Protein AF-A0A1B6CKY7-F1 (afdb_monomer)

Mean predicted aligned error: 6.25 Å

Organism: NCBI:txid38151

Secondary structure (DSSP, 8-state):
--------HHHHHHHHHHHS----------SEETTEEEEEEEEEEEEEE-HHHHH-HHHHHHHHHHHHHTT-SEEEEEEE--HHHHHHHHHHHHS--SHHHHH--S----EEEE-PPPSSTT---EEEEEEEGGGTEEEEEEEEPPPBTTEEEEEEEEEETTEEEEEEEEEE-S----HHHHHHHHHH--SEEEEE-TTS-GGG---TTEEESS-S----BSS--SS----EEEEEETTTGGGEEEEEEE--SS-EEEEEEETTEEEEES-SBPPEEEEEE-

Radius of gyration: 19.07 Å; Cα contacts (8 Å, |Δi|>4): 587; chains: 1; bounding box: 51×44×68 Å

Structure (mmCIF, N/CA/C/O backbone):
data_AF-A0A1B6CKY7-F1
#
_entry.id   AF-A0A1B6CKY7-F1
#
loop_
_atom_site.group_PDB
_atom_site.id
_atom_site.type_symbol
_atom_site.label_atom_id
_atom_site.label_alt_id
_atom_site.label_comp_id
_atom_site.label_asym_id
_atom_site.label_entity_id
_atom_site.label_seq_id
_atom_site.pdbx_PDB_ins_code
_atom_site.Cartn_x
_atom_site.Cartn_y
_atom_site.Cartn_z
_atom_site.occupancy
_atom_site.B_iso_or_equiv
_atom_site.auth_seq_id
_atom_site.auth_comp_id
_atom_site.auth_asym_id
_atom_site.auth_atom_id
_atom_site.pdbx_PDB_model_num
ATOM 1 N N . MET A 1 1 ? 28.016 -14.866 -43.088 1.00 38.75 1 MET A N 1
ATOM 2 C CA . MET A 1 1 ? 27.395 -13.541 -42.882 1.00 38.75 1 MET A CA 1
ATOM 3 C C . MET A 1 1 ? 26.776 -13.547 -41.499 1.00 38.75 1 MET A C 1
ATOM 5 O O . MET A 1 1 ? 26.034 -14.469 -41.195 1.00 38.75 1 MET A O 1
ATOM 9 N N . GLN A 1 2 ? 27.202 -12.618 -40.646 1.00 38.59 2 GLN A N 1
ATOM 10 C CA . GLN A 1 2 ? 26.786 -12.506 -39.248 1.00 38.59 2 GLN A CA 1
ATOM 11 C C . GLN A 1 2 ? 25.295 -12.152 -39.171 1.00 38.59 2 GLN A C 1
ATOM 13 O O . GLN A 1 2 ? 24.856 -11.194 -39.803 1.00 38.59 2 GLN A O 1
ATOM 18 N N . SER A 1 3 ? 24.520 -12.929 -38.414 1.00 40.97 3 SER A N 1
ATOM 19 C CA . SER A 1 3 ? 23.165 -12.552 -38.018 1.00 40.97 3 SER A CA 1
ATOM 20 C C . SER A 1 3 ? 23.272 -11.455 -36.961 1.00 40.97 3 SER A C 1
ATOM 22 O O . SER A 1 3 ? 23.681 -11.723 -35.830 1.00 40.97 3 SER A O 1
ATOM 24 N N . ASN A 1 4 ? 22.939 -10.219 -37.327 1.00 43.53 4 ASN A N 1
ATOM 25 C CA . ASN A 1 4 ? 22.798 -9.124 -36.372 1.00 43.53 4 ASN A CA 1
ATOM 26 C C . ASN A 1 4 ? 21.642 -9.454 -35.416 1.00 43.53 4 ASN A C 1
ATOM 28 O O . ASN A 1 4 ? 20.476 -9.315 -35.776 1.00 43.53 4 ASN A O 1
ATOM 32 N N . GLY A 1 5 ? 21.982 -9.932 -34.217 1.00 48.41 5 GLY A N 1
ATOM 33 C CA . GLY A 1 5 ? 21.054 -10.271 -33.140 1.00 48.41 5 GLY A CA 1
ATOM 34 C C . GLY A 1 5 ? 20.476 -9.031 -32.466 1.00 48.41 5 GLY A C 1
ATOM 35 O O . GLY A 1 5 ? 20.763 -8.768 -31.304 1.00 48.41 5 GLY A O 1
ATOM 36 N N . TYR A 1 6 ? 19.677 -8.257 -33.198 1.00 45.78 6 TYR A N 1
ATOM 37 C CA . TYR A 1 6 ? 18.783 -7.282 -32.585 1.00 45.78 6 TYR A CA 1
ATOM 38 C C . TYR A 1 6 ? 17.559 -8.028 -32.066 1.00 45.78 6 TYR A C 1
ATOM 40 O O . TYR A 1 6 ? 16.589 -8.228 -32.789 1.00 45.78 6 TYR A O 1
ATOM 48 N N . THR A 1 7 ? 17.624 -8.460 -30.812 1.00 54.50 7 THR A N 1
ATOM 49 C CA . THR A 1 7 ? 16.434 -8.826 -30.046 1.00 54.50 7 THR A CA 1
ATOM 50 C C . THR A 1 7 ? 15.738 -7.513 -29.660 1.00 54.50 7 THR A C 1
ATOM 52 O O . THR A 1 7 ? 16.374 -6.689 -28.995 1.00 54.50 7 THR A O 1
ATOM 55 N N . PRO A 1 8 ? 14.497 -7.241 -30.109 1.00 63.81 8 PRO A N 1
ATOM 56 C CA . PRO A 1 8 ? 13.728 -6.076 -29.677 1.00 63.81 8 PRO A CA 1
ATOM 57 C C . PRO A 1 8 ? 13.776 -5.909 -28.153 1.00 63.81 8 PRO A C 1
ATOM 59 O O . PRO A 1 8 ? 13.720 -6.890 -27.420 1.00 63.81 8 PRO A O 1
ATOM 62 N N . ILE A 1 9 ? 13.851 -4.673 -27.651 1.00 61.69 9 ILE A N 1
ATOM 63 C CA . ILE A 1 9 ? 13.883 -4.387 -26.199 1.00 61.69 9 ILE A CA 1
ATOM 64 C C . ILE A 1 9 ? 12.706 -5.062 -25.466 1.00 61.69 9 ILE A C 1
ATOM 66 O O . ILE A 1 9 ? 12.873 -5.552 -24.349 1.00 61.69 9 ILE A O 1
ATOM 70 N N . ASN A 1 10 ? 11.547 -5.160 -26.127 1.00 66.56 10 ASN A N 1
ATOM 71 C CA . ASN A 1 10 ? 10.380 -5.874 -25.611 1.00 66.56 10 ASN A CA 1
ATOM 72 C C . ASN A 1 10 ? 10.667 -7.363 -25.371 1.00 66.56 10 ASN A C 1
ATOM 74 O O . ASN A 1 10 ? 10.281 -7.888 -24.336 1.00 66.56 10 ASN A O 1
ATOM 78 N N . ASP A 1 11 ? 11.407 -8.023 -26.259 1.00 79.31 11 ASP A N 1
ATOM 79 C CA . ASP A 1 11 ? 11.714 -9.451 -26.153 1.00 79.31 11 ASP A CA 1
ATOM 80 C C . ASP A 1 11 ? 12.662 -9.740 -24.974 1.00 79.31 11 ASP A C 1
ATOM 82 O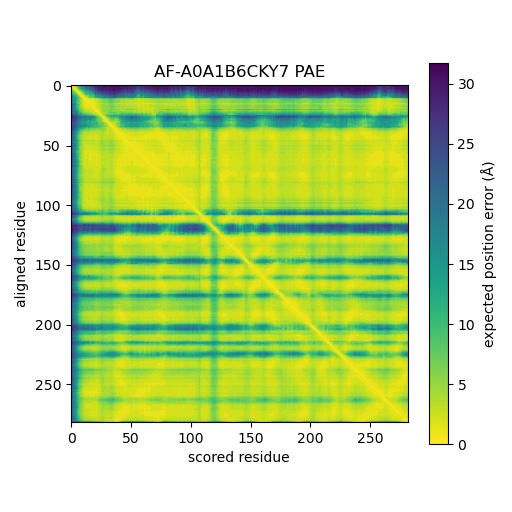 O . ASP A 1 11 ? 12.552 -10.783 -24.328 1.00 79.31 11 ASP A O 1
ATOM 86 N N . ILE A 1 12 ? 13.561 -8.803 -24.638 1.00 87.31 12 ILE A N 1
ATOM 87 C CA . ILE A 1 12 ? 14.415 -8.914 -23.443 1.00 87.31 12 ILE A CA 1
ATOM 88 C C . ILE A 1 12 ? 13.582 -8.736 -22.175 1.00 87.31 12 ILE A C 1
ATOM 90 O O . ILE A 1 12 ? 13.716 -9.529 -21.244 1.00 87.31 12 ILE A O 1
ATOM 94 N N . PHE A 1 13 ? 12.716 -7.720 -22.122 1.00 90.81 13 PHE A N 1
ATOM 95 C CA . PHE A 1 13 ? 11.853 -7.528 -20.958 1.00 90.81 13 PHE A CA 1
ATOM 96 C C . PHE A 1 13 ? 10.935 -8.737 -20.733 1.00 90.81 13 PHE A C 1
ATOM 98 O O . PHE A 1 13 ? 10.867 -9.247 -19.617 1.00 90.81 13 PHE A O 1
ATOM 105 N N . GLU A 1 14 ? 10.300 -9.242 -21.791 1.00 90.94 14 GLU A N 1
ATOM 106 C CA . GLU A 1 14 ? 9.457 -10.441 -21.747 1.00 90.94 14 GLU A CA 1
ATOM 107 C C . GLU A 1 14 ? 10.206 -11.654 -21.190 1.00 90.94 14 GLU A C 1
ATOM 109 O O . GLU A 1 14 ? 9.669 -12.404 -20.368 1.00 90.94 14 GLU A O 1
ATOM 114 N N . LEU A 1 15 ? 11.471 -11.825 -21.582 1.00 93.06 15 LEU A N 1
ATOM 115 C CA . LEU A 1 15 ? 12.334 -12.864 -21.036 1.00 93.06 15 LEU A CA 1
ATOM 116 C C . LEU A 1 15 ? 12.551 -12.664 -19.529 1.00 93.06 15 LEU A C 1
ATOM 118 O O . LEU A 1 15 ? 12.277 -13.572 -18.743 1.00 93.06 15 LEU A O 1
ATOM 122 N N . LEU A 1 16 ? 12.990 -11.475 -19.106 1.00 94.62 16 LEU A N 1
ATOM 123 C CA . LEU A 1 16 ? 13.241 -11.156 -17.694 1.00 94.62 16 LEU A CA 1
ATOM 124 C C . LEU A 1 16 ? 11.982 -11.307 -16.831 1.00 94.62 16 LEU A C 1
ATOM 126 O O . LEU A 1 16 ? 12.062 -11.818 -15.713 1.00 94.62 16 LEU A O 1
ATOM 130 N N .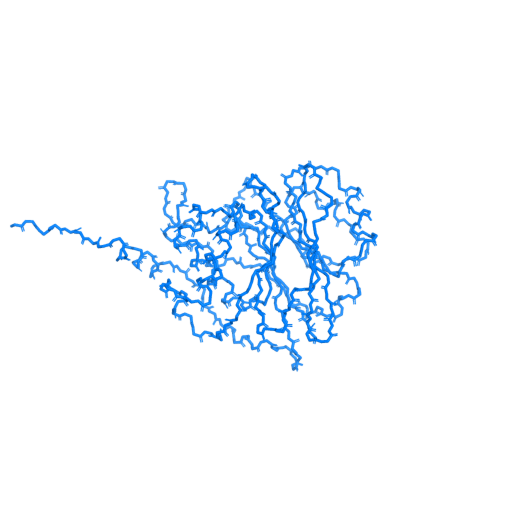 SER A 1 17 ? 10.824 -10.900 -17.346 1.00 92.88 17 SER A N 1
ATOM 131 C CA . SER A 1 17 ? 9.522 -11.073 -16.698 1.00 92.88 17 SER A CA 1
ATOM 132 C C . SER A 1 17 ? 9.171 -12.558 -16.561 1.00 92.88 17 SER A C 1
ATOM 134 O O . SER A 1 17 ? 8.803 -13.018 -15.479 1.00 92.88 17 SER A O 1
ATOM 136 N N . SER A 1 18 ? 9.380 -13.366 -17.608 1.00 91.94 18 SER A N 1
ATOM 137 C CA . SER A 1 18 ? 9.103 -14.808 -17.564 1.00 91.94 18 SER A CA 1
ATOM 138 C C . SER A 1 18 ? 9.909 -15.558 -16.492 1.00 91.94 18 SER A C 1
ATOM 140 O O . SER A 1 18 ? 9.371 -16.482 -15.880 1.00 91.94 18 SER A O 1
ATOM 142 N N . PHE A 1 19 ? 11.146 -15.121 -16.225 1.00 93.00 19 PHE A N 1
ATOM 143 C CA . PHE A 1 19 ? 12.038 -15.694 -15.209 1.00 93.00 19 PHE A CA 1
ATOM 144 C C . PHE A 1 19 ? 11.935 -15.032 -13.830 1.00 93.00 19 PHE A C 1
ATOM 146 O O . PHE A 1 19 ? 12.533 -15.523 -12.872 1.00 93.00 19 PHE A O 1
ATOM 153 N N . SER A 1 20 ? 11.185 -13.937 -13.701 1.00 93.81 20 SER A N 1
ATOM 154 C CA . SER A 1 20 ? 10.946 -13.304 -12.405 1.00 93.81 20 SER A CA 1
ATOM 155 C C . SER A 1 20 ? 9.906 -14.114 -11.632 1.00 93.81 20 SER A C 1
ATOM 157 O O . SER A 1 20 ? 8.770 -14.299 -12.074 1.00 93.81 20 SER A O 1
ATOM 159 N N . GLN A 1 21 ? 10.316 -14.650 -10.482 1.00 91.06 21 GLN A N 1
ATOM 160 C CA . GLN A 1 21 ? 9.473 -15.531 -9.682 1.00 91.06 21 GLN A CA 1
ATOM 161 C C . GLN A 1 21 ? 8.313 -14.756 -9.051 1.00 91.06 21 GLN A C 1
ATOM 163 O 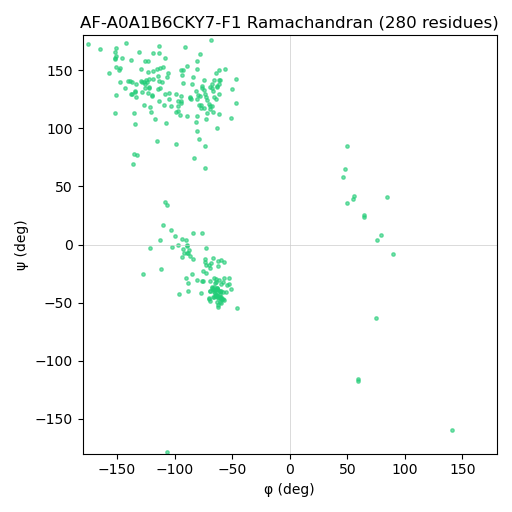O . GLN A 1 21 ? 8.487 -13.677 -8.485 1.00 91.06 21 GLN A O 1
ATOM 168 N N . ARG A 1 22 ? 7.121 -15.349 -9.116 1.00 91.88 22 ARG A N 1
ATOM 169 C CA . ARG A 1 22 ? 5.918 -14.898 -8.410 1.00 91.88 22 ARG A CA 1
ATOM 170 C C . ARG A 1 22 ? 5.463 -16.004 -7.458 1.00 91.88 22 ARG A C 1
ATOM 172 O O . ARG A 1 22 ? 5.695 -17.175 -7.770 1.00 91.88 22 ARG A O 1
ATOM 179 N N . PRO A 1 23 ? 4.832 -15.666 -6.324 1.00 89.81 23 PRO A N 1
ATOM 180 C CA . PRO A 1 23 ? 4.260 -16.670 -5.439 1.00 89.81 23 PRO A CA 1
ATOM 181 C C . PRO A 1 23 ? 3.173 -17.477 -6.157 1.00 89.81 23 PRO A C 1
ATOM 183 O O . PRO A 1 23 ? 2.471 -16.971 -7.039 1.00 89.81 23 PRO A O 1
ATOM 186 N N . ILE A 1 24 ? 3.015 -18.735 -5.751 1.00 82.06 24 ILE A N 1
ATOM 187 C CA . ILE A 1 24 ? 1.827 -19.513 -6.096 1.00 82.06 24 ILE A CA 1
ATOM 188 C C . ILE A 1 24 ? 0.709 -19.023 -5.175 1.00 82.06 24 ILE A C 1
ATOM 190 O O . ILE A 1 24 ? 0.835 -19.080 -3.955 1.00 82.06 24 ILE A O 1
ATOM 194 N N . VAL A 1 25 ? -0.370 -18.504 -5.756 1.00 80.44 25 VAL A N 1
ATOM 195 C CA . VAL A 1 25 ? -1.540 -18.069 -4.985 1.00 80.44 25 VAL A CA 1
ATOM 196 C C . VAL A 1 25 ? -2.373 -19.305 -4.655 1.00 80.44 25 VAL A C 1
ATOM 198 O O . VAL A 1 25 ? -3.106 -19.801 -5.508 1.00 80.44 25 VAL A O 1
ATOM 201 N N . GLU A 1 26 ? -2.199 -19.834 -3.444 1.00 65.06 26 GLU A N 1
ATOM 202 C CA . GLU A 1 26 ? -2.869 -21.057 -2.974 1.00 65.06 26 GLU A CA 1
ATOM 203 C C . GLU A 1 26 ? -4.309 -20.801 -2.491 1.00 65.06 26 GLU A C 1
ATOM 205 O O . GLU A 1 26 ? -5.176 -21.661 -2.649 1.00 65.06 26 GLU A O 1
ATOM 210 N N . GLU A 1 27 ? -4.595 -19.612 -1.951 1.00 65.12 27 GLU A N 1
ATOM 211 C CA . GLU A 1 27 ? -5.922 -19.248 -1.443 1.00 65.12 27 GLU A CA 1
ATOM 212 C C . GLU A 1 27 ? -6.835 -18.676 -2.535 1.00 65.12 27 GLU A C 1
ATOM 214 O O . GLU A 1 27 ? -6.539 -17.659 -3.171 1.00 65.12 27 GLU A O 1
ATOM 219 N N . VAL A 1 28 ? -8.024 -19.264 -2.678 1.00 65.81 28 VAL A N 1
ATOM 220 C CA . VAL A 1 28 ? -9.148 -18.624 -3.372 1.00 65.81 28 VAL A CA 1
ATOM 221 C C . VAL A 1 28 ? -9.842 -17.694 -2.377 1.00 65.81 28 VAL A C 1
ATOM 223 O O . VAL A 1 28 ? -10.899 -18.015 -1.850 1.00 65.81 28 VAL A O 1
ATOM 226 N N . PHE A 1 29 ? -9.227 -16.550 -2.077 1.00 70.56 29 PHE A N 1
ATOM 227 C CA . PHE A 1 29 ? -9.901 -15.510 -1.301 1.00 70.56 29 PHE A CA 1
ATOM 228 C C . PHE A 1 29 ? -11.013 -14.886 -2.153 1.00 70.56 29 PHE A C 1
ATOM 230 O O . PHE A 1 29 ? -10.752 -14.300 -3.211 1.00 70.56 29 PHE A O 1
ATOM 237 N N . ASP A 1 30 ? -12.260 -15.042 -1.717 1.00 73.31 30 ASP A N 1
ATOM 238 C CA . ASP A 1 30 ? -13.468 -14.611 -2.424 1.00 73.31 30 ASP A CA 1
ATOM 239 C C . ASP A 1 30 ? -14.089 -13.329 -1.841 1.00 73.31 30 ASP A C 1
ATOM 241 O O . ASP A 1 30 ? -15.180 -12.935 -2.263 1.00 73.31 30 ASP A O 1
ATOM 245 N N . ASN A 1 31 ? -13.341 -12.633 -0.975 1.00 77.06 31 ASN A N 1
ATOM 246 C CA . ASN A 1 31 ? -13.783 -11.509 -0.146 1.00 77.06 31 ASN A CA 1
ATOM 247 C C . ASN A 1 31 ? -14.842 -11.906 0.898 1.00 77.06 31 ASN A C 1
ATOM 249 O O . ASN A 1 31 ? -15.630 -11.052 1.318 1.00 77.06 31 ASN A O 1
ATOM 253 N N . ALA A 1 32 ? -14.868 -13.175 1.318 1.00 77.06 32 ALA A N 1
ATOM 254 C CA . ALA A 1 32 ? -15.675 -13.640 2.433 1.00 77.06 32 ALA A CA 1
ATOM 255 C C . ALA A 1 32 ? -14.841 -14.436 3.452 1.00 77.06 32 ALA A C 1
ATOM 257 O O . ALA A 1 32 ? -13.990 -15.245 3.093 1.00 77.06 32 ALA A O 1
ATOM 258 N N . ALA A 1 33 ? -15.119 -14.220 4.736 1.00 77.06 33 ALA A N 1
ATOM 259 C CA . ALA A 1 33 ? -14.622 -15.038 5.837 1.00 77.06 33 ALA A CA 1
ATOM 260 C C . ALA A 1 33 ? -15.791 -15.328 6.780 1.00 77.06 33 ALA A C 1
ATOM 262 O O . ALA A 1 33 ? -16.585 -14.437 7.082 1.00 77.06 33 ALA A O 1
ATOM 263 N N . ASP A 1 34 ? -15.959 -16.589 7.179 1.00 73.81 34 ASP A N 1
ATOM 264 C CA . ASP A 1 34 ? -17.066 -17.038 8.036 1.00 73.81 34 ASP A CA 1
ATOM 265 C C . ASP A 1 34 ? -18.460 -16.572 7.556 1.00 73.81 34 ASP A C 1
ATOM 267 O O . ASP A 1 34 ? -19.337 -16.232 8.350 1.00 73.81 34 ASP A O 1
ATOM 271 N N . GLY A 1 35 ? -18.666 -16.510 6.233 1.00 76.56 35 GLY A N 1
ATOM 272 C CA . GLY A 1 35 ? -19.918 -16.060 5.609 1.00 76.56 35 GLY A CA 1
ATOM 273 C C . GLY A 1 35 ? -20.159 -14.544 5.631 1.00 76.56 35 GLY A C 1
ATOM 274 O O . GLY A 1 35 ? -21.209 -14.097 5.169 1.00 76.56 35 GLY A O 1
ATOM 275 N N . HIS A 1 36 ? -19.206 -13.755 6.131 1.00 82.31 36 HIS A N 1
ATOM 276 C CA . HIS A 1 36 ? -19.256 -12.295 6.173 1.00 82.31 36 HIS A CA 1
ATOM 277 C C . HIS A 1 36 ? -18.330 -11.691 5.124 1.00 82.31 36 HIS A C 1
ATOM 279 O O . HIS A 1 36 ? -17.275 -12.245 4.824 1.00 82.31 36 HIS A O 1
ATOM 285 N N . GLN A 1 37 ? -18.707 -10.533 4.584 1.00 87.75 37 GLN A N 1
ATOM 286 C CA . GLN A 1 37 ? -17.852 -9.800 3.660 1.00 87.75 37 GLN A CA 1
ATOM 287 C C . GLN A 1 37 ? -16.620 -9.263 4.395 1.00 87.75 37 GLN A C 1
ATOM 289 O O . GLN A 1 37 ? -16.733 -8.683 5.477 1.00 87.75 37 GLN A O 1
ATOM 294 N N . VAL A 1 38 ? -15.454 -9.428 3.780 1.00 90.94 38 VAL A N 1
ATOM 295 C CA . VAL A 1 38 ? -14.176 -8.952 4.312 1.00 90.94 38 VAL A CA 1
ATOM 296 C C . VAL A 1 38 ? -13.402 -8.151 3.276 1.00 90.94 38 VAL A C 1
ATOM 298 O O . VAL A 1 38 ? -13.507 -8.380 2.069 1.00 90.94 38 VAL A O 1
ATOM 301 N N . LEU A 1 39 ? -12.595 -7.214 3.765 1.00 92.69 39 LEU A N 1
ATOM 302 C CA . LEU A 1 39 ? -11.644 -6.441 2.976 1.00 92.69 39 LEU A CA 1
ATOM 303 C C . LEU A 1 39 ? -10.243 -6.634 3.531 1.00 92.69 39 LEU A C 1
ATOM 305 O O . LEU A 1 39 ? -10.037 -6.644 4.746 1.00 92.69 39 LEU A O 1
ATOM 309 N N . ARG A 1 40 ? -9.264 -6.710 2.630 1.00 95.31 40 ARG A N 1
ATOM 310 C CA . ARG A 1 40 ? -7.850 -6.690 3.005 1.00 95.31 40 ARG A CA 1
ATOM 311 C C . ARG A 1 40 ? -7.315 -5.274 2.863 1.00 95.31 40 ARG A C 1
ATOM 313 O O . ARG A 1 40 ? -7.265 -4.722 1.760 1.00 95.31 40 ARG A O 1
ATOM 320 N N . LEU A 1 41 ? -6.933 -4.703 3.997 1.00 97.12 41 LEU A N 1
ATOM 321 C CA . LEU A 1 41 ? -6.302 -3.398 4.106 1.00 97.12 41 LEU A CA 1
ATOM 322 C C . LEU A 1 41 ? -4.793 -3.586 4.228 1.00 97.12 41 LEU A C 1
ATOM 324 O O . LEU A 1 41 ? -4.340 -4.344 5.082 1.00 97.12 41 LEU A O 1
ATOM 328 N N . ALA A 1 42 ? -4.022 -2.873 3.415 1.00 98.50 42 ALA A N 1
ATOM 329 C CA . ALA A 1 42 ? -2.569 -2.942 3.425 1.00 98.50 42 ALA A CA 1
ATOM 330 C C . ALA A 1 42 ? -1.902 -1.573 3.593 1.00 98.50 42 ALA A C 1
ATOM 332 O O . ALA A 1 42 ? -2.473 -0.531 3.266 1.00 98.50 42 ALA A O 1
ATOM 333 N N . SER A 1 43 ? -0.657 -1.602 4.061 1.00 98.62 43 SER A N 1
ATOM 334 C CA . SER A 1 43 ? 0.272 -0.475 4.047 1.00 98.62 43 SER A CA 1
ATOM 335 C C . SER A 1 43 ? 1.564 -0.879 3.354 1.00 98.62 43 SER A C 1
ATOM 337 O O . SER A 1 43 ? 2.060 -1.986 3.585 1.00 98.62 43 SER A O 1
ATOM 339 N N . TRP A 1 44 ? 2.111 0.000 2.513 1.00 98.69 44 TRP A N 1
ATOM 340 C CA . TRP A 1 44 ? 3.371 -0.251 1.824 1.00 98.69 44 TRP A CA 1
ATOM 341 C C . TRP A 1 44 ? 4.135 1.037 1.502 1.00 98.69 44 TRP A C 1
ATOM 343 O O . TRP A 1 44 ? 3.727 1.813 0.634 1.00 98.69 44 TRP A O 1
ATOM 353 N N . ASN A 1 45 ? 5.293 1.232 2.137 1.00 97.94 45 ASN A N 1
ATOM 354 C CA . ASN A 1 45 ? 6.223 2.270 1.712 1.00 97.94 45 ASN A CA 1
ATOM 355 C C . ASN A 1 45 ? 6.836 1.859 0.365 1.00 97.94 45 ASN A C 1
ATOM 357 O O . ASN A 1 45 ? 7.439 0.790 0.242 1.00 97.94 45 ASN A O 1
ATOM 361 N N . LEU A 1 46 ? 6.656 2.686 -0.667 1.00 97.75 46 LEU A N 1
ATOM 362 C CA . LEU A 1 46 ? 7.126 2.401 -2.020 1.00 97.75 46 LEU A CA 1
ATOM 363 C C . LEU A 1 46 ? 8.546 2.916 -2.293 1.00 97.75 46 LEU A C 1
ATOM 365 O O . LEU A 1 46 ? 9.005 2.750 -3.419 1.00 97.75 46 LEU A O 1
ATOM 369 N N . HIS A 1 47 ? 9.241 3.482 -1.300 1.00 95.06 47 HIS A N 1
ATOM 370 C CA . HIS A 1 47 ? 10.630 3.958 -1.339 1.00 95.06 47 HIS A CA 1
ATOM 371 C C . HIS A 1 47 ? 10.911 4.864 -2.554 1.00 95.06 47 HIS A C 1
ATOM 373 O O . HIS A 1 47 ? 11.370 4.397 -3.602 1.00 95.06 47 HIS A O 1
ATOM 379 N N . SER A 1 48 ? 10.615 6.157 -2.418 1.00 94.75 48 SER A N 1
ATOM 380 C CA . SER A 1 48 ? 10.675 7.174 -3.482 1.00 94.75 48 SER A CA 1
ATOM 381 C C . SER A 1 48 ? 9.988 6.758 -4.793 1.00 94.75 48 SER A C 1
ATOM 383 O O . SER A 1 48 ? 10.615 6.614 -5.846 1.00 94.75 48 SER A O 1
ATOM 385 N N . MET A 1 49 ? 8.668 6.577 -4.760 1.00 96.62 49 MET A N 1
ATOM 386 C CA . MET A 1 49 ? 7.859 6.294 -5.947 1.00 96.62 49 MET A CA 1
ATOM 387 C C . MET A 1 49 ? 7.694 7.545 -6.822 1.00 96.62 49 MET A C 1
ATOM 389 O O . MET A 1 49 ? 6.711 8.284 -6.722 1.00 96.62 49 MET A O 1
ATOM 393 N N . ASN A 1 50 ? 8.680 7.771 -7.686 1.00 95.31 50 ASN A N 1
ATOM 394 C CA . ASN A 1 50 ? 8.724 8.845 -8.676 1.00 95.31 50 ASN A CA 1
ATOM 395 C C . ASN A 1 50 ? 8.495 8.326 -10.109 1.00 95.31 50 ASN A C 1
ATOM 397 O O . ASN A 1 50 ? 8.256 7.136 -10.337 1.00 95.31 50 ASN A O 1
ATOM 401 N N . GLU A 1 51 ? 8.541 9.233 -11.087 1.00 95.19 51 GLU A N 1
ATOM 402 C CA . GLU A 1 51 ? 8.260 8.897 -12.486 1.00 95.19 51 GLU A CA 1
ATOM 403 C C . GLU A 1 51 ? 9.286 7.948 -13.093 1.00 95.19 51 GLU A C 1
ATOM 405 O O . GLU A 1 51 ? 8.881 6.953 -13.688 1.00 95.19 51 GLU A O 1
ATOM 410 N N . GLU A 1 52 ? 10.578 8.188 -12.876 1.00 96.56 52 GLU A N 1
ATOM 411 C CA . GLU A 1 52 ? 11.652 7.323 -13.376 1.00 96.56 52 GLU A CA 1
ATOM 412 C C . GLU A 1 52 ? 11.491 5.893 -12.849 1.00 96.56 52 GLU A C 1
ATOM 414 O O . GLU A 1 52 ? 11.497 4.921 -13.609 1.00 96.56 52 GLU A O 1
ATOM 419 N N . LYS A 1 53 ? 11.246 5.757 -11.542 1.00 97.31 53 LYS A N 1
ATOM 420 C CA . LYS A 1 53 ? 10.990 4.464 -10.910 1.00 97.31 53 LYS A CA 1
ATOM 421 C C . LYS A 1 53 ? 9.749 3.792 -11.495 1.00 97.31 53 LYS A C 1
ATOM 423 O O . LYS A 1 53 ? 9.771 2.594 -11.773 1.00 97.31 53 LYS A O 1
ATOM 428 N N . SER A 1 54 ? 8.680 4.558 -11.717 1.00 97.25 54 SER A N 1
ATOM 429 C CA . SER A 1 54 ? 7.451 4.058 -12.339 1.00 97.25 54 SER A CA 1
ATOM 430 C C . SER A 1 54 ? 7.608 3.706 -13.815 1.00 97.25 54 SER A C 1
ATOM 432 O O . SER A 1 54 ? 6.782 2.954 -14.326 1.00 97.25 54 SER A O 1
ATOM 434 N N . ASP A 1 55 ? 8.623 4.229 -14.510 1.00 97.31 55 ASP A N 1
ATOM 435 C CA . ASP A 1 55 ? 8.895 3.913 -15.912 1.00 97.31 55 ASP A CA 1
ATOM 436 C C . ASP A 1 55 ? 9.520 2.538 -16.093 1.00 97.31 55 ASP A C 1
ATOM 438 O O . ASP A 1 55 ? 9.326 1.920 -17.143 1.00 97.31 55 ASP A O 1
ATOM 442 N N . ASN A 1 56 ? 10.162 2.007 -15.049 1.00 97.50 56 ASN A N 1
ATOM 443 C CA . ASN A 1 56 ? 10.628 0.633 -15.045 1.00 97.50 56 ASN A CA 1
ATOM 444 C C . ASN A 1 56 ? 9.424 -0.342 -15.054 1.00 97.50 56 ASN A C 1
ATOM 446 O O . ASN A 1 56 ? 8.677 -0.425 -14.071 1.00 97.50 56 ASN A O 1
ATOM 450 N N . PRO A 1 57 ? 9.233 -1.131 -16.128 1.00 97.19 57 PRO A N 1
ATOM 451 C CA . PRO A 1 57 ? 8.111 -2.061 -16.222 1.00 97.19 57 PRO A CA 1
ATOM 452 C C . PRO A 1 57 ? 8.169 -3.172 -15.165 1.00 97.19 57 PRO A C 1
ATOM 454 O O . PRO A 1 57 ? 7.122 -3.605 -14.696 1.00 97.19 57 PRO A O 1
ATOM 457 N N . GLY A 1 58 ? 9.359 -3.581 -14.715 1.00 97.81 58 GLY A N 1
ATOM 458 C CA . GLY A 1 58 ? 9.501 -4.564 -13.642 1.00 97.81 58 GLY A CA 1
ATOM 459 C C . GLY A 1 58 ? 8.980 -4.054 -12.298 1.00 97.81 58 GLY A C 1
ATOM 460 O O . GLY A 1 58 ? 8.339 -4.808 -11.569 1.00 97.81 58 GLY A O 1
ATOM 461 N N . VAL A 1 59 ? 9.174 -2.763 -11.994 1.00 98.44 59 VAL A N 1
ATOM 462 C CA . VAL A 1 59 ? 8.604 -2.130 -10.788 1.00 98.44 59 VAL A CA 1
ATOM 463 C C . VAL A 1 59 ? 7.079 -2.155 -10.843 1.00 98.44 59 VAL A C 1
ATOM 465 O O . VAL A 1 59 ? 6.438 -2.606 -9.892 1.00 98.44 59 VAL A O 1
ATOM 468 N N . ARG A 1 60 ? 6.489 -1.718 -11.965 1.00 98.19 60 ARG A N 1
ATOM 469 C CA . ARG A 1 60 ? 5.028 -1.734 -12.145 1.00 98.19 60 ARG A CA 1
ATOM 470 C C . ARG A 1 60 ? 4.467 -3.148 -12.050 1.00 98.19 60 ARG A C 1
ATOM 472 O O . ARG A 1 60 ? 3.484 -3.352 -11.346 1.00 98.19 60 ARG A O 1
ATOM 479 N N . GLU A 1 61 ? 5.106 -4.117 -12.705 1.00 97.62 61 GLU A N 1
ATOM 480 C CA . GLU A 1 61 ? 4.691 -5.518 -12.672 1.00 97.62 61 GLU A CA 1
ATOM 481 C C . GLU A 1 61 ? 4.691 -6.063 -11.242 1.00 97.62 61 GLU A C 1
ATOM 483 O O . GLU A 1 61 ? 3.691 -6.637 -10.814 1.00 97.62 61 GLU A O 1
ATOM 488 N N . VAL A 1 62 ? 5.761 -5.822 -10.474 1.00 98.19 62 VAL A N 1
ATOM 489 C CA . VAL A 1 62 ? 5.845 -6.247 -9.071 1.00 98.19 62 VAL A CA 1
ATOM 490 C C . VAL A 1 62 ? 4.743 -5.627 -8.231 1.00 98.19 62 VAL A C 1
ATOM 492 O O . VAL A 1 62 ? 4.057 -6.357 -7.515 1.00 98.19 62 VAL A O 1
ATOM 495 N N . ILE A 1 63 ? 4.556 -4.308 -8.303 1.00 98.38 63 ILE A N 1
ATOM 496 C CA . ILE A 1 63 ? 3.553 -3.616 -7.488 1.00 98.38 63 ILE A CA 1
ATOM 497 C C . ILE A 1 63 ? 2.151 -4.120 -7.847 1.00 98.38 63 ILE A C 1
ATOM 499 O O . ILE A 1 63 ? 1.426 -4.587 -6.968 1.00 98.38 63 ILE A O 1
ATOM 503 N N . CYS A 1 64 ? 1.792 -4.111 -9.133 1.00 97.69 64 CYS A N 1
ATOM 504 C CA . CYS A 1 64 ? 0.458 -4.505 -9.585 1.00 97.69 64 CYS A CA 1
ATOM 505 C C . CYS A 1 64 ? 0.161 -5.970 -9.251 1.00 97.69 64 CYS A C 1
ATOM 507 O O . CYS A 1 64 ? -0.893 -6.282 -8.700 1.00 97.69 64 CYS A O 1
ATOM 509 N N . ARG A 1 65 ? 1.109 -6.879 -9.512 1.00 96.06 65 ARG A N 1
ATOM 510 C CA . ARG A 1 65 ? 0.950 -8.295 -9.164 1.00 96.06 65 ARG A CA 1
ATOM 511 C C . ARG A 1 65 ? 0.841 -8.510 -7.667 1.00 96.06 65 ARG A C 1
ATOM 513 O O . ARG A 1 65 ? 0.035 -9.329 -7.257 1.00 96.06 65 ARG A O 1
ATOM 520 N N . THR A 1 66 ? 1.580 -7.764 -6.854 1.00 97.00 66 THR A N 1
ATOM 521 C CA . THR A 1 66 ? 1.503 -7.883 -5.392 1.00 97.00 66 THR A CA 1
ATOM 522 C C . THR A 1 66 ? 0.122 -7.486 -4.874 1.00 97.00 66 THR A C 1
ATOM 524 O O . THR A 1 66 ? -0.450 -8.216 -4.065 1.00 97.00 66 THR A O 1
ATOM 527 N N . LEU A 1 67 ? -0.448 -6.390 -5.382 1.00 96.19 67 LEU A N 1
ATOM 528 C CA . LEU A 1 67 ? -1.811 -5.959 -5.053 1.00 96.19 67 LEU A CA 1
ATOM 529 C C . LEU A 1 67 ? -2.853 -7.023 -5.427 1.00 96.19 67 LEU A C 1
ATOM 531 O O . LEU A 1 67 ? -3.713 -7.371 -4.616 1.00 96.19 67 LEU A O 1
ATOM 535 N N . LEU A 1 68 ? -2.746 -7.565 -6.642 1.00 94.25 68 LEU A N 1
ATOM 536 C CA . LEU A 1 68 ? -3.680 -8.552 -7.181 1.00 94.25 68 LEU A CA 1
ATOM 537 C C . LEU A 1 68 ? -3.570 -9.913 -6.475 1.00 94.25 68 LEU A C 1
ATOM 539 O O . LEU A 1 68 ? -4.584 -10.466 -6.055 1.00 94.25 68 LEU A O 1
ATOM 543 N N . GLU A 1 69 ? -2.355 -10.439 -6.309 1.00 93.62 69 GLU A N 1
ATOM 544 C CA . GLU A 1 69 ? -2.081 -11.753 -5.709 1.00 93.62 69 GLU A CA 1
ATOM 545 C C . GLU A 1 69 ? -2.523 -11.834 -4.251 1.00 93.62 69 GLU A C 1
ATOM 547 O O . GLU A 1 69 ? -3.060 -12.856 -3.834 1.00 93.62 69 GLU A O 1
ATOM 552 N N . ASN A 1 70 ? -2.350 -10.746 -3.495 1.00 93.25 70 ASN A N 1
ATOM 553 C CA . ASN A 1 70 ? -2.738 -10.690 -2.086 1.00 93.25 70 ASN A CA 1
ATOM 554 C C . ASN A 1 70 ? -4.184 -10.216 -1.875 1.00 93.25 70 ASN A C 1
ATOM 556 O O . ASN A 1 70 ? -4.655 -10.197 -0.735 1.00 93.25 70 ASN A O 1
ATOM 560 N N . ARG A 1 71 ? -4.899 -9.882 -2.961 1.00 91.81 71 ARG A N 1
ATOM 561 C CA . ARG A 1 71 ? -6.305 -9.443 -2.949 1.00 91.81 71 ARG A CA 1
ATOM 562 C C . ARG A 1 71 ? -6.544 -8.233 -2.054 1.00 91.81 71 ARG A C 1
ATOM 564 O O . ARG A 1 71 ? -7.529 -8.176 -1.323 1.00 91.81 71 ARG A O 1
ATOM 571 N N . PHE A 1 72 ? -5.633 -7.269 -2.098 1.00 94.62 72 PHE A N 1
ATOM 572 C CA . PHE A 1 72 ? -5.825 -6.036 -1.350 1.00 94.62 72 PHE A CA 1
ATOM 573 C C . PHE A 1 72 ? -7.009 -5.261 -1.916 1.00 94.62 72 PHE A C 1
ATOM 575 O O . PHE A 1 72 ? -7.118 -5.063 -3.122 1.00 94.62 72 PHE A O 1
ATOM 582 N N . SER A 1 73 ? -7.897 -4.818 -1.035 1.00 94.88 73 SER A N 1
ATOM 583 C CA . SER A 1 73 ? -9.009 -3.939 -1.394 1.00 94.88 73 SER A CA 1
ATOM 584 C C . SER A 1 73 ? -8.587 -2.475 -1.303 1.00 94.88 73 SER A C 1
ATOM 586 O O . SER A 1 73 ? -9.044 -1.637 -2.077 1.00 94.88 73 SER A O 1
ATOM 588 N N . LEU A 1 74 ? -7.692 -2.174 -0.360 1.00 97.06 74 LEU A N 1
ATOM 589 C CA . LEU A 1 74 ? -7.130 -0.852 -0.127 1.00 97.06 74 LEU A CA 1
ATOM 590 C C . LEU A 1 74 ? -5.665 -0.994 0.273 1.00 97.06 74 LEU A C 1
ATOM 592 O O . LEU A 1 74 ? -5.330 -1.797 1.141 1.00 97.06 74 LEU A O 1
ATOM 596 N N . VAL A 1 75 ? -4.805 -0.171 -0.315 1.00 98.50 75 VAL A N 1
ATOM 597 C CA . VAL A 1 75 ? -3.397 -0.035 0.045 1.00 98.50 75 VAL A CA 1
ATOM 598 C C . VAL A 1 75 ? -3.097 1.430 0.304 1.00 98.50 75 VAL A C 1
ATOM 600 O O . VAL A 1 75 ? -3.244 2.277 -0.575 1.00 98.50 75 VAL A O 1
ATOM 603 N N . ALA A 1 76 ? -2.650 1.734 1.508 1.00 98.50 76 ALA A N 1
ATOM 604 C CA . ALA A 1 76 ? -2.040 3.011 1.810 1.00 98.50 76 ALA A CA 1
ATOM 605 C C . ALA A 1 76 ? -0.552 2.951 1.472 1.00 98.50 76 ALA A C 1
ATOM 607 O O . ALA A 1 76 ? 0.165 2.063 1.932 1.00 98.50 76 ALA A O 1
ATOM 608 N N . VAL A 1 77 ? -0.102 3.883 0.641 1.00 98.25 77 VAL A N 1
ATOM 609 C CA . VAL A 1 77 ? 1.269 3.923 0.142 1.00 98.25 77 VAL A CA 1
ATOM 610 C C . VAL A 1 77 ? 1.999 5.150 0.667 1.00 98.25 77 VAL A C 1
ATOM 612 O O . VAL A 1 77 ? 1.417 6.236 0.767 1.00 98.25 77 VAL A O 1
ATOM 615 N N . GLN A 1 78 ? 3.268 4.960 1.014 1.00 96.62 78 GLN A N 1
ATOM 616 C CA . GLN A 1 78 ? 4.169 6.011 1.487 1.00 96.62 78 GLN A CA 1
ATOM 617 C C . GLN A 1 78 ? 5.304 6.252 0.482 1.00 96.62 78 GLN A C 1
ATOM 619 O O . GLN A 1 78 ? 5.526 5.456 -0.432 1.00 96.62 78 GLN A O 1
ATOM 624 N N . GLU A 1 79 ? 5.993 7.381 0.657 1.00 94.31 79 GLU A N 1
ATOM 625 C CA . GLU A 1 79 ? 7.049 7.898 -0.220 1.00 94.31 79 GLU A CA 1
ATOM 626 C C . GLU A 1 79 ? 6.641 8.051 -1.687 1.00 94.31 79 GLU A C 1
ATOM 628 O O . GLU A 1 79 ? 7.420 7.807 -2.608 1.00 94.31 79 GLU A O 1
ATOM 633 N N . VAL A 1 80 ? 5.411 8.497 -1.926 1.00 94.19 80 VAL A N 1
ATOM 634 C CA . VAL A 1 80 ? 4.987 8.853 -3.281 1.00 94.19 80 VAL A CA 1
ATOM 635 C C . VAL A 1 80 ? 5.517 10.240 -3.637 1.00 94.19 80 VAL A C 1
ATOM 637 O O . VAL A 1 80 ? 5.314 11.200 -2.898 1.00 94.19 80 VAL A O 1
ATOM 640 N N . GLU A 1 81 ? 6.185 10.371 -4.780 1.00 92.56 81 GLU A N 1
ATOM 641 C CA . GLU A 1 81 ? 6.790 11.637 -5.208 1.00 92.56 81 GLU A CA 1
ATOM 642 C C . GLU A 1 81 ? 6.105 12.247 -6.435 1.00 92.56 81 GLU A C 1
ATOM 644 O O . GLU A 1 81 ? 6.208 13.453 -6.626 1.00 92.56 81 GLU A O 1
ATOM 649 N N . SER A 1 82 ? 5.379 11.455 -7.237 1.00 91.00 82 SER A N 1
ATOM 650 C CA . SER A 1 82 ? 4.688 11.943 -8.441 1.00 91.00 82 SER A CA 1
ATOM 651 C C . SER A 1 82 ? 3.295 11.336 -8.619 1.00 91.00 82 SER A C 1
ATOM 653 O O . SER A 1 82 ? 3.087 10.138 -8.419 1.00 91.00 82 SER A O 1
ATOM 655 N N . ILE A 1 83 ? 2.343 12.170 -9.057 1.00 92.75 83 ILE A N 1
ATOM 656 C CA . ILE A 1 83 ? 0.991 11.733 -9.435 1.00 92.75 83 ILE A CA 1
ATOM 657 C C . ILE A 1 83 ? 1.069 10.842 -10.678 1.00 92.75 83 ILE A C 1
ATOM 659 O O . ILE A 1 83 ? 0.430 9.793 -10.710 1.00 92.75 83 ILE A O 1
ATOM 663 N N . ALA A 1 84 ? 1.915 11.188 -11.652 1.00 94.25 84 ALA A N 1
ATOM 664 C CA . ALA A 1 84 ? 2.086 10.404 -12.873 1.00 94.25 84 ALA A CA 1
ATOM 665 C C . ALA A 1 84 ? 2.603 8.982 -12.582 1.00 94.25 84 ALA A C 1
ATOM 667 O O . ALA A 1 84 ? 2.252 8.029 -13.281 1.00 94.25 84 ALA A O 1
ATOM 668 N N . ALA A 1 85 ? 3.390 8.806 -11.513 1.00 95.69 85 ALA A N 1
ATOM 669 C CA . ALA A 1 85 ? 3.802 7.482 -11.053 1.00 95.69 85 ALA A CA 1
ATOM 670 C C . ALA A 1 85 ? 2.606 6.636 -10.576 1.00 95.69 85 ALA A C 1
ATOM 672 O O . ALA A 1 85 ? 2.504 5.465 -10.946 1.00 95.69 85 ALA A O 1
ATOM 673 N N . LEU A 1 86 ? 1.677 7.224 -9.807 1.00 95.94 86 LEU A N 1
ATOM 674 C CA . LEU A 1 86 ? 0.433 6.558 -9.397 1.00 95.94 86 LEU A CA 1
ATOM 675 C C . LEU A 1 86 ? -0.461 6.256 -10.601 1.00 95.94 86 LEU A C 1
ATOM 677 O O . LEU A 1 86 ? -0.965 5.142 -10.722 1.00 95.94 86 LEU A O 1
ATOM 681 N N . GLU A 1 87 ? -0.625 7.211 -11.516 1.00 96.75 87 GLU A N 1
ATOM 682 C CA . GLU A 1 87 ? -1.441 7.037 -12.722 1.00 96.75 87 GLU A CA 1
ATOM 683 C C . GLU A 1 87 ? -0.959 5.859 -13.571 1.00 96.75 87 GLU A C 1
ATOM 685 O O . GLU A 1 87 ? -1.778 5.063 -14.024 1.00 96.75 87 GLU A O 1
ATOM 690 N N . LYS A 1 88 ? 0.360 5.677 -13.728 1.00 98.06 88 LYS A N 1
ATOM 691 C CA . LYS A 1 88 ? 0.930 4.520 -14.437 1.00 98.06 88 LYS A CA 1
ATOM 692 C C . LYS A 1 88 ? 0.591 3.189 -13.755 1.00 98.06 88 LYS A C 1
ATOM 694 O O . LYS A 1 88 ? 0.302 2.219 -14.454 1.00 98.06 88 LYS A O 1
ATOM 699 N N . LEU A 1 89 ? 0.598 3.130 -12.419 1.00 97.88 89 LEU A N 1
ATOM 700 C CA . LEU A 1 89 ? 0.200 1.926 -11.673 1.00 97.88 89 LEU A CA 1
ATOM 701 C C . LEU A 1 89 ? -1.291 1.625 -11.852 1.00 97.88 89 LEU A C 1
ATOM 703 O O . LEU A 1 89 ? -1.668 0.491 -12.128 1.00 97.88 89 LEU A O 1
ATOM 707 N N . ILE A 1 90 ? -2.140 2.645 -11.741 1.00 97.69 90 ILE A N 1
ATOM 708 C CA . ILE A 1 90 ? -3.592 2.507 -11.892 1.00 97.69 90 ILE A CA 1
ATOM 709 C C . ILE A 1 90 ? -3.971 2.139 -13.328 1.00 97.69 90 ILE A C 1
ATOM 711 O O . ILE A 1 90 ? -4.864 1.318 -13.541 1.00 97.69 90 ILE A O 1
ATOM 715 N N . LEU A 1 91 ? -3.274 2.701 -14.318 1.00 97.56 91 LEU A N 1
ATOM 716 C CA . LEU A 1 91 ? -3.452 2.350 -15.721 1.00 97.56 91 LEU A CA 1
ATOM 717 C C . LEU A 1 91 ? -3.100 0.881 -15.967 1.00 97.56 91 LEU A C 1
ATOM 719 O O . LEU A 1 91 ? -3.881 0.190 -16.610 1.00 97.56 91 LEU A O 1
ATOM 723 N N . GLU A 1 92 ? -1.977 0.398 -15.433 1.00 97.44 92 GLU A N 1
ATOM 724 C CA . GLU A 1 92 ? -1.573 -1.006 -15.571 1.00 97.44 92 GLU A CA 1
ATOM 725 C C . GLU A 1 92 ? -2.535 -1.963 -14.849 1.00 97.44 92 GLU A C 1
ATOM 727 O O . GLU A 1 92 ? -2.875 -3.013 -15.382 1.00 97.44 92 GLU A O 1
ATOM 732 N N . LEU A 1 93 ? -3.033 -1.594 -13.666 1.00 96.69 93 LEU A N 1
ATOM 733 C CA . LEU A 1 93 ? -4.015 -2.392 -12.925 1.00 96.69 93 LEU A CA 1
ATOM 734 C C . LEU A 1 93 ? -5.361 -2.518 -13.654 1.00 96.69 93 LEU A C 1
ATOM 736 O O . LEU A 1 93 ? -5.985 -3.578 -13.609 1.00 96.69 93 LEU A O 1
ATOM 740 N N . ASN A 1 94 ? -5.823 -1.444 -14.301 1.00 96.12 94 ASN A N 1
ATOM 741 C CA . ASN A 1 94 ? -7.125 -1.406 -14.974 1.00 96.12 94 ASN A CA 1
ATOM 742 C C . ASN A 1 94 ? -7.067 -1.846 -16.446 1.00 96.12 94 ASN A C 1
ATOM 744 O O . ASN A 1 94 ? -8.053 -2.354 -16.978 1.00 96.12 94 ASN A O 1
ATOM 748 N N . TYR A 1 95 ? -5.930 -1.639 -17.111 1.00 95.31 95 TYR A N 1
ATOM 749 C CA . TYR A 1 95 ? -5.709 -1.926 -18.528 1.00 95.31 95 TYR A CA 1
ATOM 750 C C . TYR A 1 95 ? -4.342 -2.602 -18.710 1.00 95.31 95 TYR A C 1
ATOM 752 O O . TYR A 1 95 ? -3.417 -1.985 -19.250 1.00 95.31 95 TYR A O 1
ATOM 760 N N . PRO A 1 96 ? -4.202 -3.857 -18.246 1.00 95.00 96 PRO A N 1
ATOM 761 C CA . PRO A 1 96 ? -2.913 -4.521 -18.146 1.00 95.00 96 PRO A CA 1
ATOM 762 C C . PRO A 1 96 ? -2.262 -4.711 -19.511 1.00 95.00 96 PRO A C 1
ATOM 764 O O . PRO A 1 96 ? -2.902 -5.124 -20.482 1.00 95.00 96 PRO A O 1
ATOM 767 N N . LYS A 1 97 ? -0.965 -4.412 -19.568 1.00 93.69 97 LYS A N 1
ATOM 768 C CA . LYS A 1 97 ? -0.114 -4.576 -20.754 1.00 93.69 97 LYS A CA 1
ATOM 769 C C . LYS A 1 97 ? 1.142 -5.377 -20.450 1.00 93.69 97 LYS A C 1
ATOM 771 O O . LYS A 1 97 ? 1.699 -5.984 -21.360 1.00 93.69 97 LYS A O 1
ATOM 776 N N . LEU A 1 98 ? 1.593 -5.376 -19.200 1.00 95.06 98 LEU A N 1
ATOM 777 C CA . LEU A 1 98 ? 2.750 -6.135 -18.757 1.00 95.06 98 LEU A CA 1
ATOM 778 C C . LEU A 1 98 ? 2.376 -7.603 -18.619 1.00 95.06 98 LEU A C 1
ATOM 780 O O . LEU A 1 98 ? 1.337 -7.949 -18.049 1.00 95.06 98 LEU A O 1
ATOM 784 N N . ARG A 1 99 ? 3.245 -8.469 -19.138 1.00 90.75 99 ARG A N 1
ATOM 785 C CA . ARG A 1 99 ? 3.002 -9.900 -19.291 1.00 90.75 99 ARG A CA 1
ATOM 786 C C . ARG A 1 99 ? 2.407 -10.545 -18.049 1.00 90.75 99 ARG A C 1
ATOM 788 O O . ARG A 1 99 ? 1.347 -11.165 -18.139 1.00 90.75 99 ARG A O 1
ATOM 795 N N . LYS A 1 100 ? 3.048 -10.407 -16.881 1.00 92.44 100 LYS A N 1
ATOM 796 C CA . LYS A 1 100 ? 2.533 -11.075 -15.680 1.00 92.44 100 LYS A CA 1
ATOM 797 C C . LYS A 1 100 ? 1.211 -10.470 -15.250 1.00 92.44 100 LYS A C 1
ATOM 799 O O . LYS A 1 100 ? 0.350 -11.213 -14.790 1.00 92.44 100 LYS A O 1
ATOM 804 N N . VAL A 1 101 ? 1.011 -9.164 -15.382 1.00 93.94 101 VAL A N 1
ATOM 805 C CA . VAL A 1 101 ? -0.262 -8.541 -14.994 1.00 93.94 101 VAL A CA 1
ATOM 806 C C . VAL A 1 101 ? -1.396 -9.054 -15.890 1.00 93.94 101 VAL A C 1
ATOM 808 O O . VAL A 1 101 ? -2.436 -9.444 -15.372 1.00 93.94 101 VAL A O 1
ATOM 811 N N . VAL A 1 102 ? -1.160 -9.189 -17.199 1.00 92.31 102 VAL A N 1
ATOM 812 C CA . VAL A 1 102 ? -2.110 -9.791 -18.158 1.00 92.31 102 VAL A CA 1
ATOM 813 C C . VAL A 1 102 ? -2.388 -11.268 -17.853 1.00 92.31 102 VAL A C 1
ATOM 815 O O . VAL A 1 102 ? -3.522 -11.725 -17.970 1.00 92.31 102 VAL A O 1
ATOM 818 N N . GLU A 1 103 ? -1.372 -12.033 -17.445 1.00 90.81 103 GLU A N 1
ATOM 819 C CA . GLU A 1 103 ? -1.517 -13.450 -17.077 1.00 90.81 103 GLU A CA 1
ATOM 820 C C . GLU A 1 103 ? -2.366 -13.664 -15.805 1.00 90.81 103 GLU A C 1
ATOM 822 O O . GLU A 1 103 ? -2.750 -14.801 -15.508 1.00 90.81 103 GLU A O 1
ATOM 827 N N . TRP A 1 104 ? -2.671 -12.609 -15.040 1.00 89.44 104 TRP A N 1
ATOM 828 C CA . TRP A 1 104 ? -3.520 -12.707 -13.859 1.00 89.44 104 TRP A CA 1
ATOM 829 C C . TRP A 1 104 ? -4.969 -13.039 -14.231 1.00 89.44 104 TRP A C 1
ATOM 831 O O . TRP A 1 104 ? -5.656 -12.277 -14.902 1.00 89.44 104 TRP A O 1
ATOM 841 N N . ARG A 1 105 ? -5.463 -14.177 -13.735 1.00 83.62 105 ARG A N 1
ATOM 842 C CA . ARG A 1 105 ? -6.825 -14.675 -14.010 1.00 83.62 105 ARG A CA 1
ATOM 843 C C . ARG A 1 105 ? -7.829 -14.392 -12.893 1.00 83.62 105 ARG A C 1
ATOM 845 O O . ARG A 1 105 ? -8.925 -14.945 -12.897 1.00 83.62 105 ARG A O 1
ATOM 852 N N . GLY A 1 106 ? -7.439 -13.611 -11.887 1.00 76.00 106 GLY A N 1
ATOM 853 C CA . GLY A 1 106 ? -8.344 -13.238 -10.807 1.00 76.00 106 GLY A CA 1
ATOM 854 C C . GLY A 1 106 ? -9.460 -12.304 -11.276 1.00 76.00 106 GLY A C 1
ATOM 855 O O . GLY A 1 106 ? -9.466 -11.863 -12.421 1.00 76.00 106 GLY A O 1
ATOM 856 N N . LYS A 1 107 ? -10.396 -11.978 -10.373 1.00 71.00 107 LYS A N 1
ATOM 857 C CA . LYS A 1 107 ? -11.425 -10.963 -10.643 1.00 71.00 107 LYS A CA 1
ATOM 858 C C . LYS A 1 107 ? -10.773 -9.680 -11.180 1.00 71.00 107 LYS A C 1
ATOM 860 O O . LYS A 1 107 ? -9.763 -9.230 -10.639 1.00 71.00 107 LYS A O 1
ATOM 865 N N . CYS A 1 108 ? -11.347 -9.131 -12.248 1.00 63.41 108 CYS A N 1
ATOM 866 C CA . CYS A 1 108 ? -11.037 -7.778 -12.689 1.00 63.41 108 CYS A CA 1
ATOM 867 C C . CYS A 1 108 ? -11.571 -6.809 -11.633 1.00 63.41 108 CYS A C 1
ATOM 869 O O . CYS A 1 108 ? -12.665 -7.022 -11.119 1.00 63.41 108 CYS A O 1
ATOM 871 N N . HIS A 1 109 ? -10.794 -5.782 -11.324 1.00 80.50 109 HIS A N 1
ATOM 872 C CA . HIS A 1 109 ? -11.092 -4.771 -10.313 1.00 80.50 109 HIS A CA 1
ATOM 873 C C . HIS A 1 109 ? -11.173 -3.396 -10.993 1.00 80.50 109 HIS A C 1
ATOM 875 O O . HIS A 1 109 ? -10.717 -3.247 -12.129 1.00 80.50 109 HIS A O 1
ATOM 881 N N . HIS A 1 110 ? -11.734 -2.389 -10.318 1.00 93.00 110 HIS A N 1
ATOM 882 C CA . HIS A 1 110 ? -11.680 -1.001 -10.787 1.00 93.00 110 HIS A CA 1
ATOM 883 C C . HIS A 1 110 ? -10.883 -0.165 -9.795 1.00 93.00 110 HIS A C 1
ATOM 885 O O . HIS A 1 110 ? -11.427 0.418 -8.846 1.00 93.00 110 HIS A O 1
ATOM 891 N N . TRP A 1 111 ? -9.578 -0.129 -10.038 1.00 96.62 111 TRP A N 1
ATOM 892 C CA . TRP A 1 111 ? -8.609 0.535 -9.190 1.00 96.62 111 TRP A CA 1
ATOM 893 C C . TRP A 1 111 ? -8.648 2.044 -9.384 1.00 96.62 111 TRP A C 1
ATOM 895 O O . TRP A 1 111 ? -8.694 2.556 -10.503 1.00 96.62 111 TRP A O 1
ATOM 905 N N . LYS A 1 112 ? -8.596 2.760 -8.271 1.00 97.06 112 LYS A N 1
ATOM 906 C CA . LYS A 1 112 ? -8.487 4.212 -8.191 1.00 97.06 112 LYS A CA 1
ATOM 907 C C . LYS A 1 112 ? -7.367 4.563 -7.224 1.00 97.06 112 LYS A C 1
ATOM 909 O O . LYS A 1 112 ? -6.916 3.725 -6.443 1.00 97.06 112 LYS A O 1
ATOM 914 N N . TYR A 1 113 ? -6.945 5.818 -7.255 1.00 96.62 113 TYR A N 1
ATOM 915 C CA . TYR A 1 113 ? -6.062 6.372 -6.242 1.00 96.62 113 TYR A CA 1
ATOM 916 C C . TYR A 1 113 ? -6.696 7.596 -5.587 1.00 96.62 113 TYR A C 1
ATOM 918 O O . TYR A 1 113 ? -7.598 8.224 -6.142 1.00 96.62 113 TYR A O 1
ATOM 926 N N . GLY A 1 114 ? -6.236 7.904 -4.382 1.00 94.00 114 GLY A N 1
ATOM 927 C CA . GLY A 1 114 ? -6.593 9.097 -3.637 1.00 94.00 114 GLY A CA 1
ATOM 928 C C . GLY A 1 114 ? -5.348 9.740 -3.060 1.00 94.00 114 GLY A C 1
ATOM 929 O O . GLY A 1 114 ? -4.560 9.087 -2.382 1.00 94.00 114 GLY A O 1
ATOM 930 N N . THR A 1 115 ? -5.179 11.023 -3.331 1.00 91.06 115 THR A N 1
ATOM 931 C CA . THR A 1 115 ? -4.114 11.849 -2.771 1.00 91.06 115 THR A CA 1
ATOM 932 C C . THR A 1 115 ? -4.589 13.291 -2.712 1.00 91.06 115 THR A C 1
ATOM 934 O O . THR A 1 115 ? -5.501 13.678 -3.442 1.00 91.06 115 THR A O 1
ATOM 937 N N . LEU A 1 116 ? -3.944 14.105 -1.884 1.00 82.06 116 LEU A N 1
ATOM 938 C CA . LEU A 1 116 ? -4.029 15.547 -2.052 1.00 82.06 116 LEU A CA 1
ATOM 939 C C . LEU A 1 116 ? -3.194 15.947 -3.263 1.00 82.06 116 LEU A C 1
ATOM 941 O O . LEU A 1 116 ? -2.041 15.533 -3.394 1.00 82.06 116 LEU A O 1
ATOM 945 N N . ALA A 1 117 ? -3.796 16.717 -4.168 1.00 61.47 117 ALA A N 1
ATOM 946 C CA . ALA A 1 117 ? -3.049 17.371 -5.227 1.00 61.47 117 ALA A CA 1
ATOM 947 C C . ALA A 1 117 ? -2.085 18.364 -4.569 1.00 61.47 117 ALA A C 1
ATOM 949 O O . ALA A 1 117 ? -2.508 19.203 -3.770 1.00 61.47 117 ALA A O 1
ATOM 950 N N . SER A 1 118 ? -0.793 18.248 -4.870 1.00 54.88 118 SER A N 1
ATOM 951 C CA . SER A 1 118 ? 0.165 19.257 -4.437 1.00 54.88 118 SER A CA 1
ATOM 952 C C . SER A 1 118 ? -0.215 20.598 -5.069 1.00 54.88 118 SER A C 1
ATOM 954 O O . SER A 1 118 ? -0.412 20.680 -6.279 1.00 54.88 118 SER A O 1
ATOM 956 N N . LEU A 1 119 ? -0.312 21.657 -4.260 1.00 46.12 119 LEU A N 1
ATOM 957 C CA . LEU A 1 119 ? -0.564 23.022 -4.744 1.00 46.12 119 LEU A CA 1
ATOM 958 C C . LEU A 1 119 ? 0.671 23.633 -5.440 1.00 46.12 119 LEU A C 1
ATOM 960 O O . LEU A 1 119 ? 0.595 24.751 -5.945 1.00 46.12 119 LEU A O 1
ATOM 964 N N . SER A 1 120 ? 1.804 22.919 -5.468 1.00 52.47 120 SER A N 1
ATOM 965 C CA . SER A 1 120 ? 3.020 23.320 -6.179 1.00 52.47 120 SER A CA 1
ATOM 966 C C . SER A 1 120 ? 3.699 22.131 -6.867 1.00 52.47 120 SER A C 1
ATOM 968 O O . SER A 1 120 ? 3.817 21.055 -6.280 1.00 52.47 120 SER A O 1
ATOM 970 N N . ASP A 1 121 ? 4.223 22.336 -8.078 1.00 50.94 121 ASP A N 1
ATOM 971 C CA . ASP A 1 121 ? 4.960 21.309 -8.843 1.00 50.94 121 ASP A CA 1
ATOM 972 C C . ASP A 1 121 ? 6.214 20.779 -8.113 1.00 50.94 121 ASP A C 1
ATOM 974 O O . ASP A 1 121 ? 6.777 19.755 -8.487 1.00 50.94 121 ASP A O 1
ATOM 978 N N . SER A 1 122 ? 6.661 21.457 -7.050 1.00 53.09 122 SER A N 1
ATOM 979 C CA . SER A 1 122 ? 7.839 21.090 -6.257 1.00 53.09 122 SER A CA 1
ATOM 980 C C . SER A 1 122 ? 7.564 20.218 -5.026 1.00 53.09 122 SER A C 1
ATOM 982 O O . SER A 1 122 ? 8.519 19.751 -4.402 1.00 53.09 122 SER A O 1
ATOM 984 N N . GLN A 1 123 ? 6.305 20.027 -4.611 1.00 59.81 123 GLN A N 1
ATOM 985 C CA . GLN A 1 123 ? 6.000 19.291 -3.377 1.00 59.81 123 GLN A CA 1
ATOM 986 C C . GLN A 1 123 ? 5.724 17.813 -3.662 1.00 59.81 123 GLN A C 1
ATOM 988 O O . GLN A 1 123 ? 4.807 17.460 -4.401 1.00 59.81 123 GLN A O 1
ATOM 993 N N . LYS A 1 124 ? 6.515 16.944 -3.023 1.00 69.06 124 LYS A N 1
ATOM 994 C CA . LYS A 1 124 ? 6.279 15.496 -2.994 1.00 69.06 124 LYS A CA 1
ATOM 995 C C . LYS A 1 124 ? 4.931 15.210 -2.321 1.00 69.06 124 LYS A C 1
ATOM 997 O O . LYS A 1 124 ? 4.598 15.838 -1.320 1.00 69.06 124 LYS A O 1
ATOM 1002 N N . ILE A 1 125 ? 4.193 14.230 -2.841 1.00 80.69 125 ILE A N 1
ATOM 1003 C CA . ILE A 1 125 ? 2.896 13.787 -2.297 1.00 80.69 125 ILE A CA 1
ATOM 1004 C C . ILE A 1 125 ? 3.056 13.210 -0.883 1.00 80.69 125 ILE A C 1
ATOM 1006 O O . ILE A 1 125 ? 2.264 13.478 0.018 1.00 80.69 125 ILE A O 1
ATOM 1010 N N . GLY A 1 126 ? 4.091 12.394 -0.696 1.00 88.31 126 GLY A N 1
ATOM 1011 C CA . GLY A 1 126 ? 4.405 11.693 0.539 1.00 88.31 126 GLY A CA 1
ATOM 1012 C C . GLY A 1 126 ? 3.498 10.496 0.809 1.00 88.31 126 GLY A C 1
ATOM 1013 O O . GLY A 1 126 ? 3.998 9.377 0.835 1.00 88.31 126 GLY A O 1
ATOM 1014 N N . CYS A 1 127 ? 2.192 10.703 0.989 1.00 93.75 127 CYS A N 1
ATOM 1015 C CA . CYS A 1 127 ? 1.225 9.644 1.306 1.00 93.75 127 CYS A CA 1
ATOM 1016 C C . CYS A 1 127 ? 0.052 9.635 0.319 1.00 93.75 127 CYS A C 1
ATOM 1018 O O . CYS A 1 127 ? -0.535 10.677 0.040 1.00 93.75 127 CYS A O 1
ATOM 1020 N N . ALA A 1 128 ? -0.323 8.451 -0.164 1.00 96.31 128 ALA A N 1
ATOM 1021 C CA . ALA A 1 128 ? -1.492 8.260 -1.018 1.00 96.31 128 ALA A CA 1
ATOM 1022 C C . ALA A 1 128 ? -2.216 6.948 -0.689 1.00 96.31 128 ALA A C 1
ATOM 1024 O O . ALA A 1 128 ? -1.744 6.129 0.100 1.00 96.31 128 ALA A O 1
ATOM 1025 N N . PHE A 1 129 ? -3.370 6.741 -1.310 1.00 98.06 129 PHE A N 1
ATOM 1026 C CA . PHE A 1 129 ? -4.157 5.518 -1.215 1.00 98.06 129 PHE A CA 1
ATOM 1027 C C . PHE A 1 129 ?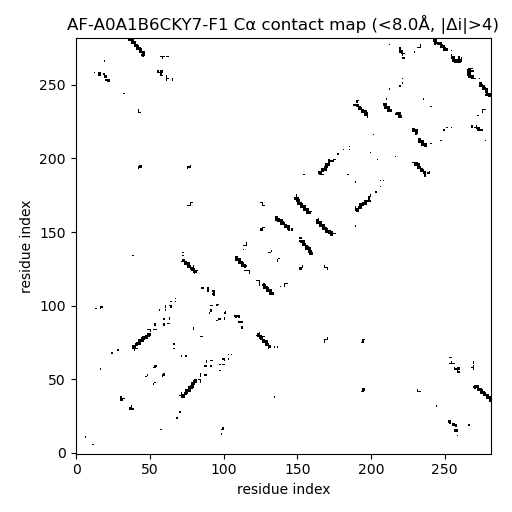 -4.401 4.958 -2.614 1.00 98.06 129 PHE A C 1
ATOM 1029 O O . PHE A 1 129 ? -4.691 5.716 -3.534 1.00 98.06 129 PHE A O 1
ATOM 1036 N N . ILE A 1 130 ? -4.325 3.641 -2.767 1.00 98.00 130 ILE A N 1
ATOM 1037 C CA . ILE A 1 130 ? -4.719 2.882 -3.957 1.00 98.00 130 ILE A CA 1
ATOM 1038 C C . ILE A 1 130 ? -5.823 1.924 -3.516 1.00 98.00 130 ILE A C 1
ATOM 1040 O O . ILE A 1 130 ? -5.654 1.218 -2.528 1.00 98.00 130 ILE A O 1
ATOM 1044 N N . TYR A 1 131 ? -6.964 1.900 -4.194 1.00 97.12 131 TYR A N 1
ATOM 1045 C CA . TYR A 1 131 ? -8.110 1.107 -3.745 1.00 97.12 131 TYR A CA 1
ATOM 1046 C C . TYR A 1 131 ? -8.945 0.583 -4.907 1.00 97.12 131 TYR A C 1
ATOM 1048 O O . TYR A 1 131 ? -9.046 1.224 -5.952 1.00 97.12 131 TYR A O 1
ATOM 1056 N N . ASP A 1 132 ? -9.570 -0.573 -4.706 1.00 94.50 132 ASP A N 1
ATOM 1057 C CA . ASP A 1 132 ? -10.540 -1.141 -5.632 1.00 94.50 132 ASP A CA 1
ATOM 1058 C C . ASP A 1 132 ? -11.950 -0.645 -5.299 1.00 94.50 132 ASP A C 1
ATOM 1060 O O . ASP A 1 132 ? -12.565 -1.040 -4.307 1.00 94.50 132 ASP A O 1
ATOM 1064 N N . SER A 1 133 ? -12.503 0.194 -6.169 1.00 93.38 133 SER A N 1
ATOM 1065 C CA . SER A 1 133 ? -13.858 0.719 -5.984 1.00 93.38 133 SER A CA 1
ATOM 1066 C C . SER A 1 133 ? -14.965 -0.321 -6.185 1.00 93.38 133 SER A C 1
ATOM 1068 O O . SER A 1 133 ? -16.078 -0.124 -5.698 1.00 93.38 133 SER A O 1
ATOM 1070 N N . GLN A 1 134 ? -14.683 -1.457 -6.839 1.00 89.88 134 GLN A N 1
ATOM 1071 C CA . GLN A 1 134 ? -15.645 -2.564 -6.926 1.00 89.88 134 GLN A CA 1
ATOM 1072 C C . GLN A 1 134 ? -15.793 -3.319 -5.605 1.00 89.88 134 GLN A C 1
ATOM 1074 O O . GLN A 1 134 ? -16.812 -3.972 -5.390 1.00 89.88 134 GLN A O 1
ATOM 1079 N N . SER A 1 135 ? -14.843 -3.160 -4.683 1.00 88.25 135 SER A N 1
ATOM 1080 C CA . SER A 1 135 ? -14.950 -3.657 -3.310 1.00 88.25 135 SER A CA 1
ATOM 1081 C C . SER A 1 135 ? -15.872 -2.793 -2.428 1.00 88.25 135 SER A C 1
ATOM 1083 O O . SER A 1 135 ? -15.913 -2.971 -1.215 1.00 88.25 135 SER A O 1
ATOM 1085 N N . GLY A 1 136 ? -16.620 -1.849 -3.017 1.00 88.94 136 GLY A N 1
ATOM 1086 C CA . GLY A 1 136 ? -17.543 -0.959 -2.303 1.00 88.94 136 GLY A CA 1
ATOM 1087 C C . GLY A 1 136 ? -16.862 0.222 -1.608 1.00 88.94 136 GLY A C 1
ATOM 1088 O O . GLY A 1 136 ? -17.520 0.940 -0.859 1.00 88.94 136 GLY A O 1
ATOM 1089 N N . LEU A 1 137 ? -15.564 0.418 -1.862 1.00 92.88 137 LEU A N 1
ATOM 1090 C CA . LEU A 1 137 ? -14.744 1.488 -1.305 1.00 92.88 137 LEU A CA 1
ATOM 1091 C C . LEU A 1 137 ? -14.845 2.755 -2.152 1.00 92.88 137 LEU A C 1
ATOM 1093 O O . LEU A 1 137 ? -14.552 2.733 -3.348 1.00 92.88 137 LEU A O 1
ATOM 1097 N N . ASN A 1 138 ? -15.169 3.882 -1.524 1.00 94.56 138 ASN A N 1
ATOM 1098 C CA . ASN A 1 138 ? -15.013 5.195 -2.148 1.00 94.56 138 ASN A CA 1
ATOM 1099 C C . ASN A 1 138 ? -14.423 6.194 -1.160 1.00 94.56 138 ASN A C 1
ATOM 1101 O O . ASN A 1 138 ? -14.794 6.218 0.009 1.00 94.56 138 ASN A O 1
ATOM 1105 N N . ILE A 1 139 ? -13.522 7.041 -1.644 1.00 95.12 139 ILE A N 1
ATOM 1106 C CA . ILE A 1 139 ? -12.988 8.152 -0.858 1.00 95.12 139 ILE A CA 1
ATOM 1107 C C . ILE A 1 139 ? -13.996 9.297 -0.882 1.00 95.12 139 ILE A C 1
ATOM 1109 O O . ILE A 1 139 ? -14.371 9.761 -1.957 1.00 95.12 139 ILE A O 1
ATOM 1113 N N . GLU A 1 140 ? -14.405 9.759 0.296 1.00 94.94 140 GLU A N 1
ATOM 1114 C CA . GLU A 1 140 ? -15.218 10.969 0.450 1.00 94.94 140 GLU A CA 1
ATOM 1115 C C . GLU A 1 140 ? -14.352 12.222 0.584 1.00 94.94 140 GLU A C 1
ATOM 1117 O O . GLU A 1 140 ? -14.694 13.273 0.049 1.00 94.94 140 GLU A O 1
ATOM 1122 N N . ASP A 1 141 ? -13.251 12.120 1.329 1.00 94.19 141 ASP A N 1
ATOM 1123 C CA . ASP A 1 141 ? -12.426 13.263 1.715 1.00 94.19 141 ASP A CA 1
ATOM 1124 C C . ASP A 1 141 ? -10.998 12.808 2.048 1.00 94.19 141 ASP A C 1
ATOM 1126 O O . ASP A 1 141 ? -10.800 11.702 2.560 1.00 94.19 141 ASP A O 1
ATOM 1130 N N . ILE A 1 142 ? -10.007 13.662 1.780 1.00 94.12 142 ILE A N 1
ATOM 1131 C CA . ILE A 1 142 ? -8.602 13.458 2.161 1.00 94.12 142 ILE A CA 1
ATOM 1132 C C . ILE A 1 142 ? -8.042 14.780 2.675 1.00 94.12 142 ILE A C 1
ATOM 1134 O O . ILE A 1 142 ? -8.128 15.805 2.003 1.00 94.12 142 ILE A O 1
ATOM 1138 N N . LYS A 1 143 ? -7.407 14.747 3.848 1.00 90.56 143 LYS A N 1
ATOM 1139 C CA . LYS A 1 143 ? -6.777 15.910 4.484 1.00 90.56 143 LYS A CA 1
ATOM 1140 C C . LYS A 1 143 ? -5.331 15.617 4.833 1.00 90.56 143 LYS A C 1
ATOM 1142 O O . LYS A 1 143 ? -5.014 14.535 5.321 1.00 90.56 143 LYS A O 1
ATOM 1147 N N . MET A 1 144 ? -4.464 16.599 4.614 1.00 84.25 144 MET A N 1
ATOM 1148 C CA . MET A 1 144 ? -3.101 16.566 5.130 1.00 84.25 144 MET A CA 1
ATOM 1149 C C . MET A 1 144 ? -3.180 17.020 6.576 1.00 84.25 144 MET A C 1
ATOM 1151 O O . MET A 1 144 ? -3.839 18.021 6.872 1.00 84.25 144 MET A O 1
ATOM 1155 N N . LEU A 1 145 ? -2.539 16.283 7.475 1.00 81.81 145 LEU A N 1
ATOM 1156 C CA . LEU A 1 145 ? -2.343 16.795 8.827 1.00 81.81 145 LEU A CA 1
ATOM 1157 C C . LEU A 1 145 ? -1.148 17.748 8.827 1.00 81.81 145 LEU A C 1
ATOM 1159 O O . LEU A 1 145 ? -0.338 17.681 7.901 1.00 81.81 145 LEU A O 1
ATOM 1163 N N . PRO A 1 146 ? -1.050 18.663 9.808 1.00 70.44 146 PRO A N 1
ATOM 1164 C CA . PRO A 1 146 ? 0.056 19.607 9.879 1.00 70.44 146 PRO A CA 1
ATOM 1165 C C . PRO A 1 146 ? 1.388 18.885 9.675 1.00 70.44 146 PRO A C 1
ATOM 1167 O O . PRO A 1 146 ? 1.688 17.916 10.371 1.00 70.44 146 PRO A O 1
ATOM 1170 N N . HIS A 1 147 ? 2.135 19.321 8.662 1.00 64.44 147 HIS A N 1
ATOM 1171 C CA . HIS A 1 147 ? 3.429 18.742 8.342 1.00 64.44 147 HIS A CA 1
ATOM 1172 C C . HIS A 1 147 ? 4.405 19.118 9.458 1.00 64.44 147 HIS A C 1
ATOM 1174 O O . HIS A 1 147 ? 4.672 20.300 9.674 1.00 64.44 147 HIS A O 1
ATOM 1180 N N . GLU A 1 148 ? 4.948 18.120 10.146 1.00 68.38 148 GLU A N 1
ATOM 1181 C CA . GLU A 1 148 ? 6.113 18.297 11.010 1.00 68.38 148 GLU A CA 1
ATOM 1182 C C . GLU A 1 148 ? 7.367 17.939 10.197 1.00 68.38 148 GLU A C 1
ATOM 1184 O O . GLU A 1 148 ? 7.311 17.122 9.280 1.00 68.38 148 GLU A O 1
ATOM 1189 N N . ASP A 1 149 ? 8.520 18.545 10.484 1.00 71.31 149 ASP A N 1
ATOM 1190 C CA . ASP A 1 149 ? 9.759 18.356 9.698 1.00 71.31 149 ASP A CA 1
ATOM 1191 C C . ASP A 1 149 ? 10.234 16.891 9.573 1.00 71.31 149 ASP A C 1
ATOM 1193 O O . ASP A 1 149 ? 11.109 16.572 8.757 1.00 71.31 149 ASP A O 1
ATOM 1197 N N . ASN A 1 150 ? 9.683 16.014 10.409 1.00 80.06 150 ASN A N 1
ATOM 1198 C CA . ASN A 1 150 ? 9.967 14.595 10.557 1.00 80.06 150 ASN A CA 1
ATOM 1199 C C . ASN A 1 150 ? 8.805 13.682 10.123 1.00 80.06 150 ASN A C 1
ATOM 1201 O O . ASN A 1 150 ? 8.920 12.467 10.291 1.00 80.06 150 ASN A O 1
ATOM 1205 N N . LEU A 1 151 ? 7.698 14.218 9.596 1.00 85.81 151 LEU A N 1
ATOM 1206 C CA . LEU A 1 151 ? 6.471 13.449 9.418 1.00 85.81 151 LEU A CA 1
ATOM 1207 C C . LEU A 1 151 ? 5.618 13.919 8.243 1.00 85.81 151 LEU A C 1
ATOM 1209 O O . LEU A 1 151 ? 5.214 15.077 8.167 1.00 85.81 151 LEU A O 1
ATOM 1213 N N . VAL A 1 152 ? 5.240 12.971 7.389 1.00 88.81 152 VAL A N 1
ATOM 1214 C CA . VAL A 1 152 ? 4.210 13.181 6.372 1.00 88.81 152 VAL A CA 1
ATOM 1215 C C . VAL A 1 152 ? 3.019 12.294 6.687 1.00 88.81 152 VAL A C 1
ATOM 1217 O O . VAL A 1 152 ? 3.182 11.115 6.991 1.00 88.81 152 VAL A O 1
ATOM 1220 N N . SER A 1 153 ? 1.811 12.852 6.628 1.00 91.31 153 SER A N 1
ATOM 1221 C CA . SER A 1 153 ? 0.605 12.068 6.872 1.00 91.31 153 SER A CA 1
ATOM 1222 C C . SER A 1 153 ? -0.617 12.588 6.128 1.00 91.31 153 SER A C 1
ATOM 1224 O O . SER A 1 153 ? -0.738 13.777 5.824 1.00 91.31 153 SER A O 1
ATOM 1226 N N . SER A 1 154 ? -1.540 11.672 5.852 1.00 93.12 154 SER A N 1
ATOM 1227 C CA . SER A 1 154 ? -2.829 11.972 5.234 1.00 93.12 154 SER A CA 1
ATOM 1228 C C . SER A 1 154 ? -3.941 11.195 5.931 1.00 93.12 154 SER A C 1
ATOM 1230 O O . SER A 1 154 ? -3.841 9.984 6.120 1.00 93.12 154 SER A O 1
ATOM 1232 N N . LEU A 1 155 ? -5.000 11.899 6.320 1.00 95.44 155 LEU A N 1
ATOM 1233 C CA . LEU A 1 155 ? -6.227 11.304 6.829 1.00 95.44 155 LEU A CA 1
ATOM 1234 C C . LEU A 1 155 ? -7.232 11.222 5.684 1.00 95.44 155 LEU A C 1
ATOM 1236 O O . LEU A 1 155 ? -7.646 12.256 5.161 1.00 95.44 155 LEU A O 1
ATOM 1240 N N . ALA A 1 156 ? -7.660 10.017 5.336 1.00 96.75 156 ALA A N 1
ATOM 1241 C CA . ALA A 1 156 ? -8.718 9.798 4.361 1.00 96.75 156 ALA A CA 1
ATOM 1242 C C . ALA A 1 156 ? -9.979 9.256 5.033 1.00 96.75 156 ALA A C 1
ATOM 1244 O O . ALA A 1 156 ? -9.911 8.401 5.917 1.00 96.75 156 ALA A O 1
ATOM 1245 N N . LYS A 1 157 ? -11.138 9.738 4.587 1.00 97.25 157 LYS A N 1
ATOM 1246 C CA . LYS A 1 157 ? -12.447 9.200 4.953 1.00 97.25 157 LYS A CA 1
ATOM 1247 C C . LYS A 1 157 ? -12.971 8.364 3.793 1.00 97.25 157 LYS A C 1
ATOM 1249 O O . LYS A 1 157 ? -13.172 8.880 2.695 1.00 97.25 157 LYS A O 1
ATOM 1254 N N . PHE A 1 158 ? -13.195 7.083 4.047 1.00 96.50 158 PHE A N 1
ATOM 1255 C CA . PHE A 1 158 ? -13.752 6.136 3.092 1.00 96.50 158 PHE A CA 1
ATOM 1256 C C . PHE A 1 158 ? -15.191 5.789 3.458 1.00 96.50 158 PHE A C 1
ATOM 1258 O O . PHE A 1 158 ? -15.519 5.638 4.634 1.00 96.50 158 PHE A O 1
ATOM 1265 N N . THR A 1 159 ? -16.031 5.596 2.449 1.00 94.81 159 THR A N 1
ATOM 1266 C CA . THR A 1 159 ? -17.290 4.858 2.567 1.00 94.81 159 THR A CA 1
ATOM 1267 C C . THR A 1 159 ? -17.072 3.403 2.208 1.00 94.81 159 THR A C 1
ATOM 1269 O O . THR A 1 159 ? -16.365 3.094 1.247 1.00 94.81 159 THR A O 1
ATOM 1272 N N . ILE A 1 160 ? -17.697 2.525 2.989 1.00 89.00 160 ILE A N 1
ATOM 1273 C CA . ILE A 1 160 ? -17.754 1.086 2.757 1.00 89.00 160 ILE A CA 1
ATOM 1274 C C . ILE A 1 160 ? -19.200 0.642 2.980 1.00 89.00 160 ILE A C 1
ATOM 1276 O O . ILE A 1 160 ? -19.688 0.593 4.113 1.00 89.00 160 ILE A O 1
ATOM 1280 N N . GLY A 1 161 ? -19.925 0.389 1.890 1.00 81.44 161 GLY A N 1
ATOM 1281 C CA . GLY A 1 161 ? -21.368 0.149 1.956 1.00 81.44 161 GLY A CA 1
ATOM 1282 C C . GLY A 1 161 ? -22.108 1.344 2.572 1.00 81.44 161 GLY A C 1
ATOM 1283 O O . GLY A 1 161 ? -22.081 2.439 2.020 1.00 81.44 161 GLY A O 1
ATOM 1284 N N . ALA A 1 162 ? -22.765 1.135 3.717 1.00 81.38 162 ALA A N 1
ATOM 1285 C CA . ALA A 1 162 ? -23.489 2.180 4.454 1.00 81.38 162 ALA A CA 1
ATOM 1286 C C . ALA A 1 162 ? -22.681 2.812 5.607 1.00 81.38 162 ALA A C 1
ATOM 1288 O O . ALA A 1 162 ? -23.200 3.668 6.322 1.00 81.38 162 ALA A O 1
ATOM 1289 N N . SER A 1 163 ? -21.442 2.365 5.826 1.00 88.12 163 SER A N 1
ATOM 1290 C CA . SER A 1 163 ? -20.580 2.825 6.919 1.00 88.12 163 SER A CA 1
ATOM 1291 C C . SER A 1 163 ? -19.434 3.688 6.401 1.00 88.12 163 SER A C 1
ATOM 1293 O O . SER A 1 163 ? -19.072 3.632 5.225 1.00 88.12 163 SER A O 1
ATOM 1295 N N . THR A 1 164 ? -18.840 4.480 7.291 1.00 93.44 164 THR A N 1
ATOM 1296 C CA . THR A 1 164 ? -17.643 5.273 6.995 1.00 93.44 164 THR A CA 1
ATOM 1297 C C . THR A 1 164 ? -16.496 4.858 7.896 1.00 93.44 164 THR A C 1
ATOM 1299 O O . THR A 1 164 ? -16.723 4.614 9.078 1.00 93.44 164 THR A O 1
ATOM 1302 N N . VAL A 1 165 ? -15.280 4.846 7.359 1.00 95.25 165 VAL A N 1
ATOM 1303 C CA . VAL A 1 165 ? -14.049 4.595 8.110 1.00 95.25 165 VAL A CA 1
ATOM 1304 C C . VAL A 1 165 ? -13.033 5.692 7.821 1.00 95.25 165 VAL A C 1
ATOM 1306 O O . VAL A 1 165 ? -12.904 6.168 6.692 1.00 95.25 165 VAL A O 1
ATOM 1309 N N . THR A 1 166 ? -12.306 6.105 8.846 1.00 97.12 166 THR A N 1
ATOM 1310 C CA . THR A 1 166 ? -11.215 7.069 8.754 1.00 97.12 166 THR A CA 1
ATOM 1311 C C . THR A 1 166 ? -9.874 6.356 8.869 1.00 97.12 166 THR A C 1
ATOM 1313 O O . THR A 1 166 ? -9.620 5.616 9.819 1.00 97.12 166 THR A O 1
ATOM 1316 N N . ILE A 1 167 ? -9.008 6.562 7.880 1.00 97.81 167 ILE A N 1
ATOM 1317 C CA . ILE A 1 167 ? -7.706 5.904 7.785 1.00 97.81 167 ILE A CA 1
ATOM 1318 C C . ILE A 1 167 ? -6.623 6.973 7.756 1.00 97.81 167 ILE A C 1
ATOM 1320 O O . ILE A 1 167 ? -6.575 7.803 6.846 1.00 97.81 167 ILE A O 1
ATOM 1324 N N . LEU A 1 168 ? -5.754 6.943 8.760 1.00 96.81 168 LEU A N 1
ATOM 1325 C CA . LEU A 1 168 ? -4.582 7.792 8.863 1.00 96.81 168 LEU A CA 1
ATOM 1326 C C . LEU A 1 168 ? -3.362 7.051 8.307 1.00 96.81 168 LEU A C 1
ATOM 1328 O O . LEU A 1 168 ? -2.895 6.075 8.891 1.00 96.81 168 LEU A O 1
ATOM 1332 N N . ASN A 1 169 ? -2.857 7.530 7.174 1.00 96.81 169 ASN A N 1
ATOM 1333 C CA . ASN A 1 169 ? -1.632 7.059 6.541 1.00 96.81 169 ASN A CA 1
ATOM 1334 C C . ASN A 1 169 ? -0.449 7.928 6.983 1.00 96.81 169 ASN A C 1
ATOM 1336 O O . ASN A 1 169 ? -0.510 9.148 6.819 1.00 96.81 169 ASN A O 1
ATOM 1340 N N . ILE A 1 170 ? 0.589 7.305 7.545 1.00 93.75 170 ILE A N 1
ATOM 1341 C CA . ILE A 1 170 ? 1.732 7.976 8.167 1.00 93.75 170 ILE A CA 1
ATOM 1342 C C . ILE A 1 170 ? 3.066 7.514 7.566 1.00 93.75 170 ILE A C 1
ATOM 1344 O O . ILE A 1 170 ? 3.292 6.330 7.333 1.00 93.75 170 ILE A O 1
ATOM 1348 N N . HIS A 1 171 ? 3.993 8.452 7.400 1.00 92.44 171 HIS A N 1
ATOM 1349 C CA . HIS A 1 171 ? 5.397 8.187 7.120 1.00 92.44 171 HIS A CA 1
ATOM 1350 C C . HIS A 1 171 ? 6.301 9.077 7.982 1.00 92.44 171 HIS A C 1
ATOM 1352 O O . HIS A 1 171 ? 6.351 10.297 7.790 1.00 92.44 171 HIS A O 1
ATOM 1358 N N . TYR A 1 172 ? 7.045 8.467 8.908 1.00 88.06 172 TYR A N 1
ATOM 1359 C CA . TYR A 1 172 ? 8.075 9.167 9.677 1.00 88.06 172 TYR A CA 1
ATOM 1360 C C . TYR A 1 172 ? 9.367 9.288 8.864 1.00 88.06 172 TYR A C 1
ATOM 1362 O O . TYR A 1 172 ? 10.072 8.308 8.645 1.00 88.06 172 TYR A O 1
ATOM 1370 N N . THR A 1 173 ? 9.706 10.509 8.450 1.00 84.25 173 THR A N 1
ATOM 1371 C CA . THR A 1 173 ? 10.865 10.791 7.589 1.00 84.25 173 THR A CA 1
ATOM 1372 C C . THR A 1 173 ? 12.166 10.941 8.377 1.00 84.25 173 THR A C 1
ATOM 1374 O O . THR A 1 173 ? 13.253 10.713 7.839 1.00 84.25 173 THR A O 1
ATOM 1377 N N . LYS A 1 174 ? 12.085 11.329 9.656 1.00 83.19 174 LYS A N 1
ATOM 1378 C CA . LYS A 1 174 ? 13.236 11.540 10.547 1.00 83.19 174 LYS A CA 1
ATOM 1379 C C . LYS A 1 174 ? 12.891 11.148 11.981 1.00 83.19 174 LYS A C 1
ATOM 1381 O O . LYS A 1 174 ? 11.724 11.117 12.361 1.00 83.19 174 LYS A O 1
ATOM 1386 N N . GLU A 1 175 ? 13.920 10.902 12.784 1.00 79.12 175 GLU A N 1
ATOM 1387 C CA . GLU A 1 175 ? 13.760 10.829 14.237 1.00 79.12 175 GLU A CA 1
ATOM 1388 C C . GLU A 1 175 ? 13.296 12.196 14.759 1.00 79.12 175 GLU A C 1
ATOM 1390 O O . GLU A 1 175 ? 13.793 13.242 14.330 1.00 79.12 175 GLU A O 1
ATOM 1395 N N . GLY A 1 176 ? 12.328 12.211 15.671 1.00 69.88 176 GLY A N 1
ATOM 1396 C CA . GLY A 1 176 ? 11.819 13.458 16.226 1.00 69.88 176 GLY A CA 1
ATOM 1397 C C . GLY A 1 176 ? 10.796 13.247 17.333 1.00 69.88 176 GLY A C 1
ATOM 1398 O O . GLY A 1 176 ? 10.373 12.130 17.617 1.00 69.88 176 GLY A O 1
ATOM 1399 N N . LYS A 1 177 ? 10.412 14.345 17.989 1.00 71.38 177 LYS A N 1
ATOM 1400 C CA . LYS A 1 177 ? 9.481 14.308 19.121 1.00 71.38 177 LYS A CA 1
ATOM 1401 C C . LYS A 1 177 ? 8.071 13.991 18.625 1.00 71.38 177 LYS A C 1
ATOM 1403 O O . LYS A 1 177 ? 7.448 14.825 17.992 1.00 71.38 177 LYS A O 1
ATOM 1408 N N . ILE A 1 178 ? 7.548 12.826 18.988 1.00 79.94 178 ILE A N 1
ATOM 1409 C CA . ILE A 1 178 ? 6.222 12.354 18.555 1.00 79.94 178 ILE A CA 1
ATOM 1410 C C . ILE A 1 178 ? 5.060 12.802 19.470 1.00 79.94 178 ILE A C 1
ATOM 1412 O O . ILE A 1 178 ? 3.893 12.593 19.162 1.00 79.94 178 ILE A O 1
ATOM 1416 N N . GLN A 1 179 ? 5.351 13.425 20.616 1.00 82.25 179 GLN A N 1
ATOM 1417 C CA . GLN A 1 179 ? 4.358 13.678 21.672 1.00 82.25 179 GLN A CA 1
ATOM 1418 C C . GLN A 1 179 ? 3.204 14.599 21.244 1.00 82.25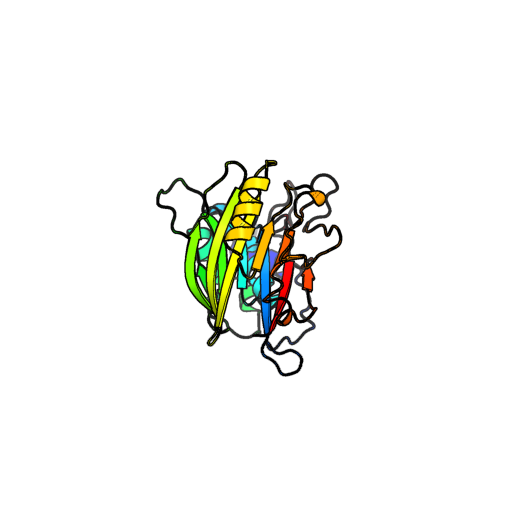 179 GLN A C 1
ATOM 1420 O O . GLN A 1 179 ? 2.061 14.383 21.643 1.00 82.25 179 GLN A O 1
ATOM 1425 N N . GLU A 1 180 ? 3.480 15.633 20.447 1.00 80.44 180 GLU A N 1
ATOM 1426 C CA . GLU A 1 180 ? 2.435 16.526 19.925 1.00 80.44 180 GLU A CA 1
ATOM 1427 C C . GLU A 1 180 ? 1.557 15.801 18.905 1.00 80.44 180 GLU A C 1
ATOM 1429 O O . GLU A 1 180 ? 0.329 15.886 18.971 1.00 80.44 180 GLU A O 1
ATOM 1434 N N . TYR A 1 181 ? 2.175 14.983 18.057 1.00 83.38 181 TYR A N 1
ATOM 1435 C CA . TYR A 1 181 ? 1.464 14.167 17.089 1.00 83.38 181 TYR A CA 1
ATOM 1436 C C . TYR A 1 181 ? 0.616 13.058 17.736 1.00 83.38 181 TYR A C 1
ATOM 1438 O O . TYR A 1 181 ? -0.514 12.826 17.313 1.00 83.38 181 TYR A O 1
ATOM 1446 N N . ILE A 1 182 ? 1.084 12.425 18.819 1.00 85.94 182 ILE A N 1
ATOM 1447 C CA . ILE A 1 182 ? 0.270 11.485 19.615 1.00 85.94 182 ILE A CA 1
ATOM 1448 C C . ILE A 1 182 ? -0.964 12.188 20.171 1.00 85.94 182 ILE A C 1
ATOM 1450 O O . ILE A 1 182 ? -2.067 11.662 20.043 1.00 85.94 182 ILE A O 1
ATOM 1454 N N . LYS A 1 183 ? -0.813 13.395 20.732 1.00 87.12 183 LYS A N 1
ATOM 1455 C CA . LYS A 1 183 ? -1.960 14.183 21.211 1.00 87.12 183 LYS A CA 1
ATOM 1456 C C . LYS A 1 183 ? -2.926 14.508 20.074 1.00 87.12 183 LYS A C 1
ATOM 1458 O O . LYS A 1 183 ? -4.138 14.433 20.265 1.00 87.12 183 LYS A O 1
ATOM 1463 N N . LEU A 1 184 ? -2.413 14.846 18.889 1.00 87.56 184 LEU A N 1
ATOM 1464 C CA . LEU A 1 184 ? -3.237 15.084 17.706 1.00 87.56 184 LEU A CA 1
ATOM 1465 C C . LEU A 1 184 ? -4.031 13.828 17.319 1.00 87.56 184 LEU A C 1
ATOM 1467 O O . LEU A 1 184 ? -5.250 13.909 17.177 1.00 87.56 184 LEU A O 1
ATOM 1471 N N . ILE A 1 185 ? -3.375 12.667 17.230 1.00 89.31 185 ILE A N 1
ATOM 1472 C CA . ILE A 1 185 ? -4.020 11.373 16.964 1.00 89.31 185 ILE A CA 1
ATOM 1473 C C . ILE A 1 185 ? -5.091 11.071 18.018 1.00 89.31 185 ILE A C 1
ATOM 1475 O O . ILE A 1 185 ? -6.210 10.706 17.666 1.00 89.31 185 ILE A O 1
ATOM 1479 N N . GLN A 1 186 ? -4.773 11.237 19.303 1.00 88.50 186 GLN A N 1
ATOM 1480 C CA . GLN A 1 186 ? -5.692 10.970 20.413 1.00 88.50 186 GLN A CA 1
ATOM 1481 C C . GLN A 1 186 ? -6.919 11.890 20.398 1.00 88.50 186 GLN A C 1
ATOM 1483 O O . GLN A 1 186 ? -8.004 11.464 20.789 1.00 88.50 186 GLN A O 1
ATOM 1488 N N . ASN A 1 187 ? -6.772 13.129 19.926 1.00 89.62 187 ASN A N 1
ATOM 1489 C CA . ASN A 1 187 ? -7.888 14.059 19.762 1.00 89.62 187 ASN A CA 1
ATOM 1490 C C . ASN A 1 187 ? -8.733 13.733 18.525 1.00 89.62 187 ASN A C 1
ATOM 1492 O O . ASN A 1 187 ? -9.958 13.807 18.579 1.00 89.62 187 ASN A O 1
ATOM 1496 N N . MET A 1 188 ? -8.088 13.383 17.411 1.00 91.19 188 MET A N 1
ATOM 1497 C CA . MET A 1 188 ? -8.769 13.082 16.151 1.00 91.19 188 MET A CA 1
ATOM 1498 C C . MET A 1 188 ? -9.457 11.717 16.148 1.00 91.19 188 MET A C 1
ATOM 1500 O O . MET A 1 188 ? -10.464 11.557 15.466 1.00 91.19 188 MET A O 1
ATOM 1504 N N . LYS A 1 189 ? -8.900 10.749 16.886 1.00 93.56 189 LYS A N 1
ATOM 1505 C CA . LYS A 1 189 ? -9.361 9.360 16.999 1.00 93.56 189 LYS A CA 1
ATOM 1506 C C . LYS A 1 189 ? -9.699 8.722 15.642 1.00 93.56 189 LYS A C 1
ATOM 1508 O O . LYS A 1 189 ? -10.834 8.282 15.467 1.00 93.56 189 LYS A O 1
ATOM 1513 N N . PRO A 1 190 ? -8.745 8.650 14.688 1.00 96.06 190 PRO A N 1
ATOM 1514 C CA . PRO A 1 190 ? -8.973 7.889 13.464 1.00 96.06 190 PRO A CA 1
ATOM 1515 C C . PRO A 1 190 ? -9.328 6.437 13.806 1.00 96.06 190 PRO A C 1
ATOM 1517 O O . PRO A 1 190 ? -8.887 5.908 14.830 1.00 96.06 190 PRO A O 1
ATOM 1520 N N . ASP A 1 191 ? -10.106 5.790 12.948 1.00 97.06 191 ASP A N 1
ATOM 1521 C CA . ASP A 1 191 ? -10.479 4.387 13.136 1.00 97.06 191 ASP A CA 1
ATOM 1522 C C . ASP A 1 191 ? -9.264 3.478 12.93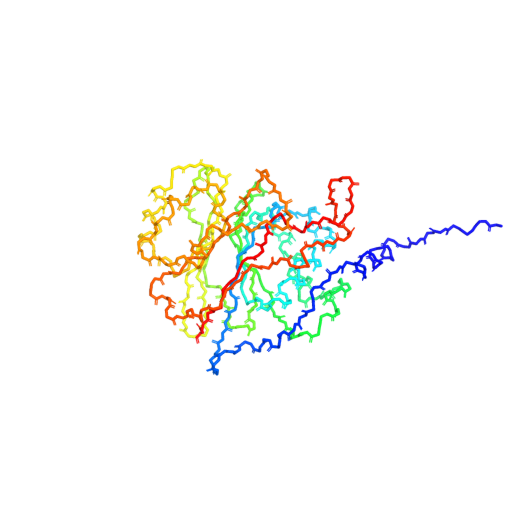5 1.00 97.06 191 ASP A C 1
ATOM 1524 O O . ASP A 1 191 ? -9.052 2.515 13.674 1.00 97.06 191 ASP A O 1
ATOM 1528 N N . ILE A 1 192 ? -8.440 3.804 11.938 1.00 97.75 192 ILE A N 1
ATOM 1529 C CA . ILE A 1 192 ? -7.264 3.027 11.562 1.00 97.75 192 ILE A CA 1
ATOM 1530 C C . ILE A 1 192 ? -6.077 3.959 11.372 1.00 97.75 192 ILE A C 1
ATOM 1532 O O . ILE A 1 192 ? -6.191 5.013 10.750 1.00 97.75 192 ILE A O 1
ATOM 1536 N N . ILE A 1 193 ? -4.919 3.540 11.868 1.00 96.94 193 ILE A N 1
ATOM 1537 C CA . ILE A 1 193 ? -3.635 4.183 11.614 1.00 96.94 193 ILE A CA 1
ATOM 1538 C C . ILE A 1 193 ? -2.716 3.145 10.997 1.00 96.94 193 ILE A C 1
ATOM 1540 O O . ILE A 1 193 ? -2.658 2.012 11.464 1.00 96.94 193 ILE A O 1
ATOM 1544 N N . LEU A 1 194 ? -1.987 3.506 9.957 1.00 97.50 194 LEU A N 1
ATOM 1545 C CA . LEU A 1 194 ? -1.041 2.605 9.320 1.00 97.50 194 LEU A CA 1
ATOM 1546 C C . LEU A 1 194 ? 0.099 3.388 8.680 1.00 97.50 194 LEU A C 1
ATOM 1548 O O . LEU A 1 194 ? 0.007 4.607 8.516 1.00 97.50 194 LEU A O 1
ATOM 1552 N N . GLY A 1 195 ? 1.171 2.689 8.332 1.00 96.00 195 GLY A N 1
ATOM 1553 C CA . GLY A 1 195 ? 2.294 3.317 7.657 1.00 96.00 195 GLY A CA 1
ATOM 1554 C C . GLY A 1 195 ? 3.650 2.816 8.102 1.00 96.00 195 GLY A C 1
ATOM 1555 O O . GLY A 1 195 ? 3.778 1.735 8.687 1.00 96.00 195 GLY A O 1
ATOM 1556 N N . ASP A 1 196 ? 4.638 3.658 7.825 1.00 94.06 196 ASP A N 1
ATOM 1557 C CA . ASP A 1 196 ? 6.042 3.428 8.122 1.00 94.06 196 ASP A CA 1
ATOM 1558 C C . ASP A 1 196 ? 6.451 4.159 9.406 1.00 94.06 196 ASP A C 1
ATOM 1560 O O . ASP A 1 196 ? 6.488 5.394 9.468 1.00 94.06 196 ASP A O 1
ATOM 1564 N N . PHE A 1 197 ? 6.784 3.367 10.425 1.00 91.94 197 PHE A N 1
ATOM 1565 C CA . PHE A 1 197 ? 7.200 3.817 11.751 1.00 91.94 197 PHE A CA 1
ATOM 1566 C C . PHE A 1 197 ? 8.689 3.542 12.012 1.00 91.94 197 PHE A C 1
ATOM 1568 O O . PHE A 1 197 ? 9.136 3.566 13.156 1.00 91.94 197 PHE A O 1
ATOM 1575 N N . THR A 1 198 ? 9.481 3.286 10.966 1.00 90.19 198 THR A N 1
ATOM 1576 C CA . THR A 1 198 ? 10.900 2.900 11.064 1.00 90.19 198 THR A CA 1
ATOM 1577 C C . THR A 1 198 ? 11.746 3.880 11.877 1.00 90.19 198 THR A C 1
ATOM 1579 O O . THR A 1 198 ? 12.670 3.462 12.572 1.00 90.19 198 THR A O 1
ATOM 1582 N N . LYS A 1 199 ? 11.447 5.183 11.805 1.00 88.12 199 LYS A N 1
ATOM 1583 C CA . LYS A 1 199 ? 12.202 6.240 12.502 1.00 88.12 199 LYS A CA 1
ATOM 1584 C C . LYS A 1 199 ? 11.786 6.457 13.957 1.00 88.12 199 LYS A C 1
ATOM 1586 O O . LYS A 1 199 ? 12.215 7.434 14.564 1.00 88.12 199 LYS A O 1
ATOM 1591 N N . LEU A 1 200 ? 10.961 5.571 14.504 1.00 83.19 200 LEU A N 1
ATOM 1592 C CA . LEU A 1 200 ? 10.503 5.632 15.885 1.00 83.19 200 LEU A CA 1
ATOM 1593 C C . LEU A 1 200 ? 11.023 4.450 16.684 1.00 83.19 200 LEU A C 1
ATOM 1595 O O . LEU A 1 200 ? 11.127 3.320 16.194 1.00 83.19 200 LEU A O 1
ATOM 1599 N N . GLN A 1 201 ? 11.309 4.707 17.953 1.00 76.88 201 GLN A N 1
ATOM 1600 C CA . GLN A 1 201 ? 11.592 3.637 18.894 1.00 76.88 201 GLN A CA 1
ATOM 1601 C C . GLN A 1 201 ? 10.275 2.940 19.255 1.00 76.88 201 GLN A C 1
ATOM 1603 O O . GLN A 1 201 ? 9.242 3.585 19.415 1.00 76.88 201 GLN A O 1
ATOM 1608 N N . ASP A 1 202 ? 10.289 1.611 19.411 1.00 69.00 202 ASP A N 1
ATOM 1609 C CA . ASP A 1 202 ? 9.055 0.851 19.693 1.00 69.00 202 ASP A CA 1
ATOM 1610 C C . ASP A 1 202 ? 8.333 1.332 20.967 1.00 69.00 202 ASP A C 1
ATOM 1612 O O . ASP A 1 202 ? 7.111 1.245 21.045 1.00 69.00 202 ASP A O 1
ATOM 1616 N N . THR A 1 203 ? 9.071 1.866 21.944 1.00 66.88 203 THR A N 1
ATOM 1617 C CA . THR A 1 203 ? 8.533 2.421 23.196 1.00 66.88 203 THR A CA 1
ATOM 1618 C C . THR A 1 203 ? 7.838 3.772 23.027 1.00 66.88 203 THR A C 1
ATOM 1620 O O . THR A 1 203 ? 7.152 4.221 23.936 1.00 66.88 203 THR A O 1
ATOM 1623 N N . GLU A 1 204 ? 8.030 4.456 21.898 1.00 69.75 204 GLU A N 1
ATOM 1624 C CA . GLU A 1 204 ? 7.470 5.791 21.649 1.00 69.75 204 GLU A CA 1
ATOM 1625 C C . GLU A 1 204 ? 6.046 5.743 21.070 1.00 69.75 204 GLU A C 1
ATOM 1627 O O . GLU A 1 204 ? 5.381 6.772 21.010 1.00 69.75 204 GLU A O 1
ATOM 1632 N N . LEU A 1 205 ? 5.561 4.563 20.665 1.00 70.94 205 LEU A N 1
ATOM 1633 C CA . LEU A 1 205 ? 4.298 4.356 19.940 1.00 70.94 205 LEU A CA 1
ATOM 1634 C C . LEU A 1 205 ? 3.200 3.695 20.787 1.00 70.94 205 LEU A C 1
ATOM 1636 O O . LEU A 1 205 ? 2.405 2.891 20.293 1.00 70.94 205 LEU A O 1
ATOM 1640 N N . GLU A 1 206 ? 3.132 4.032 22.071 1.00 78.88 206 GLU A N 1
ATOM 1641 C CA . GLU A 1 206 ? 2.010 3.622 22.915 1.00 78.88 206 GLU A CA 1
ATOM 1642 C C . GLU A 1 206 ? 0.816 4.564 22.711 1.00 78.88 206 GLU A C 1
ATOM 1644 O O . GLU A 1 206 ? 0.796 5.710 23.159 1.00 78.88 206 GLU A O 1
ATOM 1649 N N . LEU A 1 207 ? -0.198 4.066 22.002 1.00 84.50 207 LEU A N 1
ATOM 1650 C CA . LEU A 1 207 ? -1.449 4.769 21.738 1.00 84.50 207 LEU A CA 1
ATOM 1651 C C . LEU A 1 207 ? -2.571 4.137 22.576 1.00 84.50 207 LEU A C 1
ATOM 1653 O O . LEU A 1 207 ? -3.066 3.065 22.238 1.00 84.50 207 LEU A O 1
ATOM 1657 N N . GLU A 1 208 ? -2.985 4.804 23.658 1.00 85.88 208 GLU A N 1
ATOM 1658 C CA . GLU A 1 208 ? -3.911 4.256 24.673 1.00 85.88 208 GLU A CA 1
ATOM 1659 C C . GLU A 1 208 ? -5.208 3.642 24.109 1.00 85.88 208 GLU A C 1
ATOM 1661 O O . GLU A 1 208 ? -5.677 2.613 24.601 1.00 85.88 208 GLU A O 1
ATOM 1666 N N . ASP A 1 209 ? -5.788 4.248 23.070 1.00 91.81 209 ASP A N 1
ATOM 1667 C CA . ASP A 1 209 ? -7.062 3.836 22.459 1.00 91.81 209 ASP A CA 1
ATOM 1668 C C . ASP A 1 209 ? -6.900 2.876 21.269 1.00 91.81 209 ASP A C 1
ATOM 1670 O O . ASP A 1 209 ? -7.887 2.506 20.630 1.00 91.81 209 ASP A O 1
ATOM 1674 N N . PHE A 1 210 ? -5.676 2.437 20.973 1.00 94.50 210 PHE A N 1
ATOM 1675 C CA . PHE A 1 210 ? -5.369 1.668 19.774 1.00 94.50 210 PHE A CA 1
ATOM 1676 C C . PHE A 1 210 ? -4.718 0.324 20.097 1.00 94.50 210 PHE A C 1
ATOM 1678 O O . PHE A 1 210 ? -3.977 0.162 21.061 1.00 94.50 210 PHE A O 1
ATOM 1685 N N . THR A 1 211 ? -4.995 -0.661 19.251 1.00 94.25 211 THR A N 1
ATOM 1686 C CA . THR A 1 211 ? -4.383 -1.989 19.285 1.00 94.25 211 THR A CA 1
ATOM 1687 C C . THR A 1 211 ? -3.449 -2.135 18.095 1.00 94.25 211 THR A C 1
ATOM 1689 O O . THR A 1 211 ? -3.883 -2.038 16.948 1.00 94.25 211 THR A O 1
ATOM 1692 N N . ARG A 1 212 ? -2.165 -2.379 18.369 1.00 93.62 212 ARG A N 1
ATOM 1693 C CA . ARG A 1 212 ? -1.145 -2.680 17.356 1.00 93.62 212 ARG A CA 1
ATOM 1694 C C . ARG A 1 212 ? -1.362 -4.095 16.813 1.00 93.62 212 ARG A C 1
ATOM 1696 O O . ARG A 1 212 ? -1.410 -5.040 17.597 1.00 93.62 212 ARG A O 1
ATOM 1703 N N . ILE A 1 213 ? -1.451 -4.247 15.492 1.00 94.75 213 ILE A N 1
ATOM 1704 C CA . ILE A 1 213 ? -1.645 -5.555 14.846 1.00 94.75 213 ILE A CA 1
ATOM 1705 C C . ILE A 1 213 ? -0.390 -6.422 14.979 1.00 94.75 213 ILE A C 1
ATOM 1707 O O . ILE A 1 213 ? -0.472 -7.577 15.393 1.00 94.75 213 ILE A O 1
ATOM 1711 N N . PHE A 1 214 ? 0.790 -5.857 14.713 1.00 91.81 214 PHE A N 1
ATOM 1712 C CA . PHE A 1 214 ? 2.057 -6.572 14.878 1.00 91.81 214 PHE A CA 1
ATOM 1713 C C . PHE A 1 214 ? 2.697 -6.183 16.214 1.00 91.81 214 PHE A C 1
ATOM 1715 O O . PHE A 1 214 ? 3.486 -5.243 16.283 1.00 91.81 214 PHE A O 1
ATOM 1722 N N . SER A 1 215 ? 2.309 -6.884 17.284 1.00 81.25 215 SER A N 1
ATOM 1723 C CA . SER A 1 215 ? 2.690 -6.578 18.675 1.00 81.25 215 SER A CA 1
ATOM 1724 C C . SER A 1 215 ? 4.148 -6.890 19.027 1.00 81.25 215 SER A C 1
ATOM 1726 O O . SER A 1 215 ? 4.704 -6.285 19.941 1.00 81.25 215 SER A O 1
ATOM 1728 N N . LYS A 1 216 ? 4.787 -7.817 18.308 1.00 79.00 216 LYS A N 1
ATOM 1729 C CA . LYS A 1 216 ? 6.229 -8.082 18.416 1.00 79.00 216 LYS A CA 1
ATOM 1730 C C . LYS A 1 216 ? 6.987 -7.244 17.383 1.00 79.00 216 LYS A C 1
ATOM 1732 O O . LYS A 1 216 ? 6.435 -7.028 16.299 1.00 79.00 216 LYS A O 1
ATOM 1737 N N . PRO A 1 217 ? 8.248 -6.849 17.654 1.00 74.81 217 PRO A N 1
ATOM 1738 C CA . PRO A 1 217 ? 9.100 -6.211 16.656 1.00 74.81 217 PRO A CA 1
ATOM 1739 C C . PRO A 1 217 ? 9.119 -7.058 15.382 1.00 74.81 217 PRO A C 1
ATOM 1741 O O . PRO A 1 217 ? 9.631 -8.178 15.368 1.00 74.81 217 PRO A O 1
ATOM 1744 N N . THR A 1 218 ? 8.475 -6.549 14.337 1.00 85.69 218 THR A N 1
ATOM 1745 C CA . THR A 1 218 ? 8.299 -7.251 13.069 1.00 85.69 218 THR A CA 1
ATOM 1746 C C . THR A 1 218 ? 9.022 -6.443 12.016 1.00 85.69 218 THR A C 1
ATOM 1748 O O . THR A 1 218 ? 8.579 -5.357 11.659 1.00 85.69 218 THR A O 1
ATOM 1751 N N . PHE A 1 219 ? 10.154 -6.965 11.547 1.00 92.00 219 PHE A N 1
ATOM 1752 C CA . PHE A 1 219 ? 10.918 -6.305 10.499 1.00 92.00 219 PHE A CA 1
ATOM 1753 C C . PHE A 1 219 ? 10.277 -6.548 9.143 1.00 92.00 219 PHE A C 1
ATOM 1755 O O . PHE A 1 219 ? 10.028 -7.692 8.744 1.00 92.00 219 PHE A O 1
ATOM 1762 N N . THR A 1 220 ? 10.031 -5.468 8.426 1.00 94.38 220 THR A N 1
ATOM 1763 C CA . THR A 1 220 ? 9.318 -5.454 7.151 1.00 94.38 220 THR A CA 1
ATOM 1764 C C . THR A 1 220 ? 10.276 -5.206 5.997 1.00 94.38 220 THR A C 1
ATOM 1766 O O . THR A 1 220 ? 9.915 -4.599 5.008 1.00 94.38 220 THR A O 1
ATOM 1769 N N . ASN A 1 221 ? 11.509 -5.700 6.080 1.00 95.19 221 ASN A N 1
ATOM 1770 C CA . ASN A 1 221 ? 12.455 -5.628 4.974 1.00 95.19 221 ASN A CA 1
ATOM 1771 C C . ASN A 1 221 ? 12.120 -6.632 3.861 1.00 95.19 221 ASN A C 1
ATOM 1773 O O . ASN A 1 221 ? 11.939 -7.822 4.140 1.00 95.19 221 ASN A O 1
ATOM 1777 N N . SER A 1 222 ? 12.120 -6.169 2.608 1.00 92.69 222 SER A N 1
ATOM 1778 C CA . SER A 1 222 ? 11.992 -7.024 1.418 1.00 92.69 222 SER A CA 1
ATOM 1779 C C . SER A 1 222 ? 13.288 -7.766 1.093 1.00 92.69 222 SER A C 1
ATOM 1781 O O . SER A 1 222 ? 13.252 -8.905 0.633 1.00 92.69 222 SER A O 1
ATOM 1783 N N . ILE A 1 223 ? 14.433 -7.155 1.408 1.00 87.25 223 ILE A N 1
ATOM 1784 C CA . ILE A 1 223 ? 15.757 -7.773 1.352 1.00 87.25 223 ILE A CA 1
ATOM 1785 C C . ILE A 1 223 ? 16.302 -7.917 2.766 1.00 87.25 223 ILE A C 1
ATOM 1787 O O . ILE A 1 223 ? 16.301 -6.965 3.543 1.00 87.25 223 ILE A O 1
ATOM 1791 N N . ASN A 1 224 ? 16.860 -9.086 3.076 1.00 79.50 224 ASN A N 1
ATOM 1792 C CA . ASN A 1 224 ? 17.555 -9.291 4.339 1.00 79.50 224 ASN A CA 1
ATOM 1793 C C . ASN A 1 224 ? 18.761 -8.335 4.455 1.00 79.50 224 ASN A C 1
ATOM 1795 O O . ASN A 1 224 ? 19.730 -8.451 3.702 1.00 79.50 224 ASN A O 1
ATOM 1799 N N . SER A 1 225 ? 18.682 -7.384 5.385 1.00 77.81 225 SER A N 1
ATOM 1800 C CA . SER A 1 225 ? 19.719 -6.398 5.678 1.00 77.81 225 SER A CA 1
ATOM 1801 C C . SER A 1 225 ? 19.908 -6.309 7.185 1.00 77.81 225 SER A C 1
ATOM 1803 O O . SER A 1 225 ? 18.949 -6.150 7.935 1.00 77.81 225 SER A O 1
ATOM 1805 N N . ASN A 1 226 ? 21.164 -6.376 7.626 1.00 75.56 226 ASN A N 1
ATOM 1806 C CA . ASN A 1 226 ? 21.520 -6.178 9.033 1.00 75.56 226 ASN A CA 1
ATOM 1807 C C . ASN A 1 226 ? 21.753 -4.698 9.378 1.00 75.56 226 ASN A C 1
ATOM 1809 O O . ASN A 1 226 ? 22.021 -4.383 10.532 1.00 75.56 226 ASN A O 1
ATOM 1813 N N . VAL A 1 227 ? 21.711 -3.804 8.383 1.00 80.50 227 VAL A N 1
ATOM 1814 C CA . VAL A 1 227 ? 22.076 -2.386 8.542 1.00 80.50 227 VAL A CA 1
ATOM 1815 C C . VAL A 1 227 ? 20.845 -1.520 8.776 1.00 80.50 227 VAL A C 1
ATOM 1817 O O . VAL A 1 227 ? 20.858 -0.644 9.633 1.00 80.50 227 VAL A O 1
ATOM 1820 N N . VAL A 1 228 ? 19.777 -1.775 8.021 1.00 82.75 228 VAL A N 1
ATOM 1821 C CA . VAL A 1 228 ? 18.525 -1.019 8.099 1.00 82.75 228 VAL A CA 1
ATOM 1822 C C . VAL A 1 228 ? 17.407 -1.999 8.398 1.00 82.75 228 VAL A C 1
ATOM 1824 O O . VAL A 1 228 ? 17.302 -3.027 7.737 1.00 82.75 228 VAL A O 1
ATOM 1827 N N . GLN A 1 229 ? 16.581 -1.686 9.389 1.00 90.06 229 GLN A N 1
ATOM 1828 C CA . GLN A 1 229 ? 15.432 -2.494 9.782 1.00 90.06 229 GLN A CA 1
ATOM 1829 C C . GLN A 1 229 ? 14.176 -1.653 9.645 1.00 90.06 229 GLN A C 1
ATOM 1831 O O . GLN A 1 229 ? 14.014 -0.687 10.388 1.00 90.06 229 GLN A O 1
ATOM 1836 N N . PHE A 1 230 ? 13.300 -2.030 8.720 1.00 93.06 230 PHE A N 1
ATOM 1837 C CA . PHE A 1 230 ? 12.038 -1.328 8.522 1.00 93.06 230 PHE A CA 1
ATOM 1838 C C . PHE A 1 230 ? 10.978 -1.835 9.492 1.00 93.06 230 PHE A C 1
ATOM 1840 O O . PHE A 1 230 ? 10.968 -3.018 9.855 1.00 93.06 230 PHE A O 1
ATOM 1847 N N . ARG A 1 231 ? 10.124 -0.922 9.956 1.00 92.00 231 ARG A N 1
ATOM 1848 C CA . ARG A 1 231 ? 9.099 -1.181 10.970 1.00 92.00 231 ARG A CA 1
ATOM 1849 C C . ARG A 1 231 ? 7.783 -0.548 10.548 1.00 92.00 231 ARG A C 1
ATOM 1851 O O . ARG A 1 231 ? 7.380 0.493 11.061 1.00 92.00 231 ARG A O 1
ATOM 1858 N N . ASP A 1 232 ? 7.100 -1.205 9.628 1.00 94.94 232 ASP A N 1
ATOM 1859 C CA . ASP A 1 232 ? 5.741 -0.827 9.256 1.00 94.94 232 ASP A CA 1
ATOM 1860 C C . ASP A 1 232 ? 4.732 -1.388 10.280 1.00 94.94 232 ASP A C 1
ATOM 1862 O O . ASP A 1 232 ? 4.962 -2.425 10.921 1.00 94.94 232 ASP A O 1
ATOM 1866 N N . ASN A 1 233 ? 3.594 -0.713 10.471 1.00 95.56 233 ASN A N 1
ATOM 1867 C CA . ASN A 1 233 ? 2.514 -1.259 11.299 1.00 95.56 233 ASN A CA 1
ATOM 1868 C C . ASN A 1 233 ? 1.107 -0.809 10.905 1.00 95.56 233 ASN A C 1
ATOM 1870 O O . ASN A 1 233 ? 0.920 0.112 10.114 1.00 95.56 233 ASN A O 1
ATOM 1874 N N . ILE A 1 234 ? 0.123 -1.477 11.512 1.00 96.94 234 ILE A N 1
ATOM 1875 C CA . ILE A 1 234 ? -1.291 -1.116 11.479 1.00 96.94 234 ILE A CA 1
ATOM 1876 C C . ILE A 1 234 ? -1.778 -1.077 12.929 1.00 96.94 234 ILE A C 1
ATOM 1878 O O . ILE A 1 234 ? -1.545 -2.007 13.702 1.00 96.94 234 ILE A O 1
ATOM 1882 N N . PHE A 1 235 ? -2.467 -0.006 13.291 1.00 96.19 235 PHE A N 1
ATOM 1883 C CA . PHE A 1 235 ? -3.112 0.189 14.575 1.00 96.19 235 PHE A CA 1
ATOM 1884 C C . PHE A 1 235 ? -4.608 0.368 14.349 1.00 96.19 235 PHE A C 1
ATOM 1886 O O . PHE A 1 235 ? -5.033 1.197 13.544 1.00 96.19 235 PHE A O 1
ATOM 1893 N N . LEU A 1 236 ? -5.405 -0.401 15.079 1.00 97.00 236 LEU A N 1
ATOM 1894 C CA . LEU A 1 236 ? -6.859 -0.304 15.050 1.00 97.00 236 LEU A CA 1
ATOM 1895 C C . LEU A 1 236 ? -7.344 0.385 16.312 1.00 97.00 236 LEU A C 1
ATOM 1897 O O . LEU A 1 236 ? -6.969 -0.014 17.416 1.00 97.00 236 LEU A O 1
ATOM 1901 N N . ASN A 1 237 ? -8.202 1.386 16.166 1.00 96.62 237 ASN A N 1
ATOM 1902 C CA . ASN A 1 237 ? -8.907 1.951 17.302 1.00 96.62 237 ASN A CA 1
ATOM 1903 C C . ASN A 1 237 ? -9.768 0.860 17.957 1.00 96.62 237 ASN A C 1
ATOM 1905 O O . ASN A 1 237 ? -10.379 0.034 17.272 1.00 96.62 237 ASN A O 1
ATOM 1909 N N . LYS A 1 238 ? -9.846 0.849 19.290 1.00 94.75 238 LYS A N 1
ATOM 1910 C CA . LYS A 1 238 ? -10.671 -0.105 20.047 1.00 94.75 238 LYS A CA 1
ATOM 1911 C C . LYS A 1 238 ? -12.131 -0.133 19.577 1.00 94.75 238 LYS A C 1
ATOM 1913 O O . LYS A 1 238 ? -12.757 -1.186 19.670 1.00 94.75 238 LYS A O 1
ATOM 1918 N N . CYS A 1 239 ? -12.665 0.971 19.041 1.00 92.19 239 CYS A N 1
ATOM 1919 C CA . CYS A 1 239 ? -14.024 1.010 18.490 1.00 92.19 239 CYS A CA 1
ATOM 1920 C C . CYS A 1 239 ? -14.214 0.118 17.247 1.00 92.19 239 CYS A C 1
ATOM 1922 O O . CYS A 1 239 ? -15.284 -0.469 17.089 1.00 92.19 239 CYS A O 1
ATOM 1924 N N . VAL A 1 240 ? -13.188 -0.037 16.403 1.00 93.44 240 VAL A N 1
ATOM 1925 C CA . VAL A 1 240 ? -13.236 -0.864 15.183 1.00 93.44 240 VAL A CA 1
ATOM 1926 C C . VAL A 1 240 ? -12.537 -2.211 15.339 1.00 93.44 240 VAL A C 1
ATOM 1928 O O . VAL A 1 240 ? -12.586 -3.034 14.431 1.00 93.44 240 VAL A O 1
ATOM 1931 N N . LEU A 1 241 ? -11.935 -2.492 16.497 1.00 93.94 241 LEU A N 1
ATOM 1932 C CA . LEU A 1 241 ? -11.242 -3.757 16.752 1.00 93.94 241 LEU A CA 1
ATOM 1933 C C . LEU A 1 241 ? -12.154 -4.982 16.579 1.00 93.94 241 LEU A C 1
ATOM 1935 O O . LEU A 1 241 ? -11.693 -6.022 16.127 1.00 93.94 241 LEU A O 1
ATOM 1939 N N . SER A 1 242 ? -13.452 -4.853 16.874 1.00 93.25 242 SER A N 1
ATOM 1940 C CA . SER A 1 242 ? -14.442 -5.922 16.650 1.00 93.25 242 SER A CA 1
ATOM 1941 C C . SER A 1 242 ? -14.602 -6.321 15.176 1.00 93.25 242 SER A C 1
ATOM 1943 O O . SER A 1 242 ? -15.097 -7.408 14.892 1.00 93.25 242 SER A O 1
ATOM 1945 N N . LYS A 1 243 ? -14.172 -5.464 14.240 1.00 93.50 243 LYS A N 1
ATOM 1946 C CA . LYS A 1 243 ? -14.146 -5.753 12.804 1.00 93.50 243 LYS A CA 1
ATOM 1947 C C . LYS A 1 243 ? -12.893 -6.516 12.382 1.00 93.50 243 LYS A C 1
ATOM 1949 O O . LYS A 1 243 ? -12.859 -7.017 11.268 1.00 93.50 243 LYS A O 1
ATOM 1954 N N . TYR A 1 244 ? -11.867 -6.624 13.222 1.00 95.06 244 TYR A N 1
ATOM 1955 C CA . TYR A 1 244 ? -10.669 -7.383 12.881 1.00 95.06 244 TYR A CA 1
ATOM 1956 C C . TYR A 1 244 ? -10.952 -8.886 12.884 1.00 95.06 244 TYR A C 1
ATOM 1958 O O . TYR A 1 244 ? -11.374 -9.441 13.895 1.00 95.06 244 TYR A O 1
ATOM 1966 N N . SER A 1 245 ? -10.668 -9.552 11.764 1.00 93.12 245 SER A N 1
ATOM 1967 C CA . SER A 1 245 ? -10.840 -11.007 11.616 1.00 93.12 245 SER A CA 1
ATOM 1968 C C . SER A 1 245 ? -9.861 -11.838 12.452 1.00 93.12 245 SER A C 1
ATOM 1970 O O . SER A 1 245 ? -10.060 -13.035 12.635 1.00 93.12 245 SER A O 1
ATOM 1972 N N . GLY A 1 246 ? -8.781 -11.224 12.944 1.00 93.75 246 GLY A N 1
ATOM 1973 C CA . GLY A 1 246 ? -7.645 -11.943 13.522 1.00 93.75 246 GLY A CA 1
ATOM 1974 C C . GLY A 1 246 ? -6.570 -12.314 12.497 1.00 93.75 246 GLY A C 1
ATOM 1975 O O . GLY A 1 246 ? -5.489 -12.744 12.899 1.00 93.75 246 GLY A O 1
ATOM 1976 N N . ILE A 1 247 ? -6.825 -12.106 11.200 1.00 94.25 247 ILE A N 1
ATOM 1977 C CA . ILE A 1 247 ? -5.909 -12.445 10.108 1.00 94.25 247 ILE A CA 1
ATOM 1978 C C . ILE A 1 247 ? -5.103 -11.210 9.688 1.00 94.25 247 ILE A C 1
ATOM 1980 O O . ILE A 1 247 ? -5.646 -10.168 9.313 1.00 94.25 247 ILE A O 1
ATOM 1984 N N . SER A 1 248 ? -3.778 -11.334 9.730 1.00 96.00 248 SER A N 1
ATOM 1985 C CA . SER A 1 248 ? -2.826 -10.325 9.255 1.00 96.00 248 SER A CA 1
ATOM 1986 C C . SER A 1 248 ? -1.528 -10.973 8.786 1.00 96.00 248 SER A C 1
ATOM 1988 O O . SER A 1 248 ? -1.232 -12.123 9.119 1.00 96.00 248 SER A O 1
ATOM 1990 N N . GLY A 1 249 ? -0.734 -10.239 8.007 1.00 95.88 249 GLY A N 1
ATOM 1991 C CA . GLY A 1 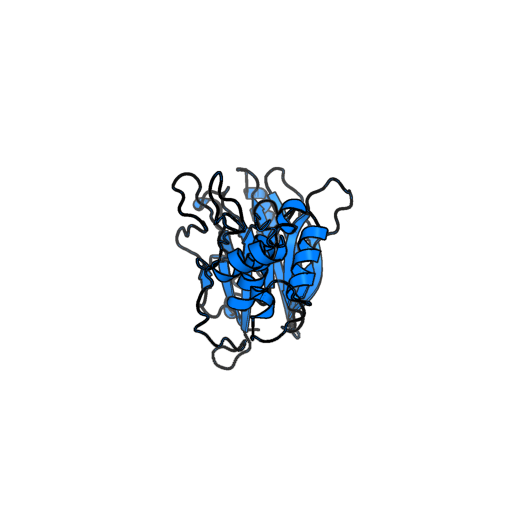249 ? 0.503 -10.781 7.461 1.00 95.88 249 GLY A CA 1
ATOM 1992 C C . GLY A 1 249 ? 1.464 -9.746 6.897 1.00 95.88 249 GLY A C 1
ATOM 1993 O O . GLY A 1 249 ? 1.131 -8.580 6.691 1.00 95.88 249 GLY A O 1
ATOM 1994 N N . VAL A 1 250 ? 2.681 -10.219 6.627 1.00 96.94 250 VAL A N 1
ATOM 1995 C CA . VAL A 1 250 ? 3.725 -9.491 5.898 1.00 96.94 250 VAL A CA 1
ATOM 1996 C C . VAL A 1 250 ? 3.954 -10.214 4.577 1.00 96.94 250 VAL A C 1
ATOM 1998 O O . VAL A 1 250 ? 4.269 -11.406 4.574 1.00 96.94 250 VAL A O 1
ATOM 2001 N N . VAL A 1 251 ? 3.821 -9.513 3.454 1.00 96.81 251 VAL A N 1
ATOM 2002 C CA . VAL A 1 251 ? 4.090 -10.089 2.133 1.00 96.81 251 VAL A CA 1
ATOM 2003 C C . VAL A 1 251 ? 5.596 -10.109 1.909 1.00 96.81 251 VAL A C 1
ATOM 2005 O O . VAL A 1 251 ? 6.241 -9.067 1.927 1.00 96.81 251 VAL A O 1
ATOM 2008 N N . ARG A 1 252 ? 6.171 -11.297 1.703 1.00 95.31 252 ARG A N 1
ATOM 2009 C CA . ARG A 1 252 ? 7.632 -11.478 1.559 1.00 95.31 252 ARG A CA 1
ATOM 2010 C C . ARG A 1 252 ? 8.066 -12.117 0.246 1.00 95.31 252 ARG A C 1
ATOM 2012 O O . ARG A 1 252 ? 9.256 -12.292 0.020 1.00 95.31 252 ARG A O 1
ATOM 2019 N N . GLN A 1 253 ? 7.120 -12.498 -0.604 1.00 95.19 253 GLN A N 1
ATOM 2020 C CA . GLN A 1 253 ? 7.393 -13.189 -1.861 1.00 95.19 253 GLN A CA 1
ATOM 2021 C C . GLN A 1 253 ? 6.972 -12.328 -3.047 1.00 95.19 253 GLN A C 1
ATOM 2023 O O . GLN A 1 253 ? 6.053 -11.519 -2.936 1.00 95.19 253 GLN A O 1
ATOM 2028 N N . GLY A 1 254 ? 7.648 -12.507 -4.184 1.00 95.62 254 GLY A N 1
ATOM 2029 C CA . GLY A 1 254 ? 7.345 -11.764 -5.407 1.00 95.62 254 GLY A CA 1
ATOM 2030 C C . GLY A 1 254 ? 7.598 -10.258 -5.295 1.00 95.62 254 GLY A C 1
ATOM 2031 O O . GLY A 1 254 ? 6.982 -9.487 -6.015 1.00 95.62 254 GLY A O 1
ATOM 2032 N N . LEU A 1 255 ? 8.466 -9.798 -4.395 1.00 97.19 255 LEU A N 1
ATOM 2033 C CA . LEU A 1 255 ? 8.781 -8.367 -4.292 1.00 97.19 255 LEU A CA 1
ATOM 2034 C C . LEU A 1 255 ? 9.949 -7.942 -5.189 1.00 97.19 255 LEU A C 1
ATOM 2036 O O . LEU A 1 255 ? 10.214 -6.748 -5.305 1.00 97.19 255 LEU A O 1
ATOM 2040 N N . GLU A 1 256 ? 10.622 -8.903 -5.824 1.00 96.75 256 GLU A N 1
ATOM 2041 C CA . GLU A 1 256 ? 11.779 -8.706 -6.698 1.00 96.75 256 GLU A CA 1
ATOM 2042 C C . GLU A 1 256 ? 11.442 -8.992 -8.167 1.00 96.75 256 GLU A C 1
ATOM 2044 O O . GLU A 1 256 ? 10.557 -9.793 -8.476 1.00 96.75 256 GLU A O 1
ATOM 2049 N N . HIS A 1 257 ? 12.172 -8.354 -9.085 1.00 97.50 257 HIS A N 1
ATOM 2050 C CA . HIS A 1 257 ? 12.079 -8.628 -10.519 1.00 97.50 257 HIS A CA 1
ATOM 2051 C C . HIS A 1 257 ? 13.431 -8.426 -11.197 1.00 97.50 257 HIS A C 1
ATOM 2053 O O . HIS A 1 257 ? 14.148 -7.460 -10.943 1.00 97.50 257 HIS A O 1
ATOM 2059 N N . LEU A 1 258 ? 13.767 -9.313 -12.135 1.00 97.12 258 LEU A N 1
ATOM 2060 C CA . LEU A 1 258 ? 15.038 -9.287 -12.863 1.00 97.12 258 LEU A CA 1
ATOM 2061 C C . LEU A 1 258 ? 15.272 -8.030 -13.715 1.00 97.12 258 LEU A C 1
ATOM 2063 O O . LEU A 1 258 ? 16.398 -7.812 -14.124 1.00 97.12 258 LEU A O 1
ATOM 2067 N N . ALA A 1 259 ? 14.259 -7.204 -13.983 1.00 96.06 259 ALA A N 1
ATOM 2068 C CA . ALA A 1 259 ? 14.391 -5.941 -14.712 1.00 96.06 259 ALA A CA 1
ATOM 2069 C C . ALA A 1 259 ? 14.610 -4.745 -13.768 1.00 96.06 259 ALA A C 1
ATOM 2071 O O . ALA A 1 259 ? 14.795 -3.616 -14.220 1.00 96.06 259 ALA A O 1
ATOM 2072 N N . ILE A 1 260 ? 14.580 -4.981 -12.454 1.00 97.00 260 ILE A N 1
ATOM 2073 C CA . ILE A 1 260 ? 14.867 -3.976 -11.438 1.00 97.00 260 ILE A CA 1
ATOM 2074 C C . ILE A 1 260 ? 16.352 -4.102 -11.063 1.00 97.00 260 ILE A C 1
ATOM 2076 O O . ILE A 1 260 ? 16.806 -5.209 -10.746 1.00 97.00 260 ILE A O 1
ATOM 2080 N N . PRO A 1 261 ? 17.130 -3.007 -11.103 1.00 93.81 261 PRO A N 1
ATOM 2081 C CA . PRO A 1 261 ? 18.517 -3.011 -10.654 1.00 93.81 261 PRO A CA 1
ATOM 2082 C C . PRO A 1 261 ? 18.651 -3.304 -9.155 1.00 93.81 261 PRO A C 1
ATOM 2084 O O . PRO A 1 261 ? 17.825 -2.891 -8.345 1.00 93.81 261 PRO A O 1
ATOM 2087 N N . ARG A 1 262 ? 19.744 -3.964 -8.777 1.00 91.62 262 ARG A N 1
ATOM 2088 C CA . ARG A 1 262 ? 20.155 -4.239 -7.395 1.00 91.62 262 ARG A CA 1
ATOM 2089 C C . ARG A 1 262 ? 21.633 -3.895 -7.240 1.00 91.62 262 ARG A C 1
ATOM 2091 O O . ARG A 1 262 ? 22.504 -4.763 -7.272 1.00 91.62 262 ARG A O 1
ATOM 2098 N N . GLY A 1 263 ? 21.931 -2.602 -7.138 1.00 89.00 263 GLY A N 1
ATOM 2099 C CA . GLY A 1 263 ? 23.309 -2.119 -7.233 1.00 89.00 263 GLY A CA 1
ATOM 2100 C C . GLY A 1 263 ? 23.922 -2.514 -8.580 1.00 89.00 263 GLY A C 1
ATOM 2101 O O . GLY A 1 263 ? 23.431 -2.093 -9.622 1.00 89.00 263 GLY A O 1
ATOM 2102 N N . TRP A 1 264 ? 24.962 -3.353 -8.558 1.00 89.06 264 TRP A N 1
ATOM 2103 C CA . TRP A 1 264 ? 25.628 -3.867 -9.765 1.00 89.06 264 TRP A CA 1
ATOM 2104 C C . TRP A 1 264 ? 25.029 -5.170 -10.322 1.00 89.06 264 TRP A C 1
ATOM 2106 O O . TRP A 1 264 ? 25.524 -5.682 -11.325 1.00 89.06 264 TRP A O 1
ATOM 2116 N N . SER A 1 265 ? 23.992 -5.731 -9.692 1.00 90.81 265 SER A N 1
ATOM 2117 C CA . SER A 1 265 ? 23.302 -6.934 -10.171 1.00 90.81 265 SER A CA 1
ATOM 2118 C C . SER A 1 265 ? 21.862 -6.647 -10.607 1.00 90.81 265 SER A C 1
ATOM 2120 O O . SER A 1 265 ? 21.323 -5.567 -10.380 1.00 90.81 265 SER A O 1
ATOM 2122 N N . TRP A 1 266 ? 21.224 -7.640 -11.223 1.00 92.25 266 TRP A N 1
ATOM 2123 C CA . TRP A 1 266 ? 19.792 -7.644 -11.544 1.00 92.25 266 TRP A CA 1
ATOM 2124 C C . TRP A 1 266 ? 18.984 -8.278 -10.401 1.00 92.25 266 TRP A C 1
ATOM 2126 O O . TRP A 1 266 ? 19.569 -8.887 -9.503 1.00 92.25 266 TRP A O 1
ATOM 2136 N N . GLY A 1 267 ? 17.652 -8.173 -10.440 1.00 94.88 267 GLY A N 1
ATOM 2137 C CA . GLY A 1 267 ? 16.785 -8.812 -9.438 1.00 94.88 267 GLY A CA 1
ATOM 2138 C C . GLY A 1 267 ? 16.601 -7.969 -8.180 1.00 94.88 267 GLY A C 1
ATOM 2139 O O . GLY A 1 267 ? 16.690 -8.476 -7.065 1.00 94.88 267 GLY A O 1
ATOM 2140 N N . GLY A 1 268 ? 16.430 -6.660 -8.349 1.00 96.12 268 GLY A N 1
ATOM 2141 C CA . GLY A 1 268 ? 16.114 -5.743 -7.260 1.00 96.12 268 GLY A CA 1
ATOM 2142 C C . GLY A 1 268 ? 14.641 -5.797 -6.859 1.00 96.12 268 GLY A C 1
ATOM 2143 O O . GLY A 1 268 ? 13.810 -6.317 -7.614 1.00 96.12 268 GLY A O 1
ATOM 2144 N N . PRO A 1 269 ? 14.296 -5.256 -5.682 1.00 96.62 269 PRO A N 1
ATOM 2145 C CA . PRO A 1 269 ? 12.930 -5.187 -5.224 1.00 96.62 269 PRO A CA 1
ATOM 2146 C C . PRO A 1 269 ? 12.255 -3.900 -5.700 1.00 96.62 269 PRO A C 1
ATOM 2148 O O . PRO A 1 269 ? 12.907 -2.874 -5.894 1.00 96.62 269 PRO A O 1
ATOM 2151 N N . ALA A 1 270 ? 10.929 -3.916 -5.839 1.00 97.38 270 ALA A N 1
ATOM 2152 C CA . ALA A 1 270 ? 10.190 -2.683 -6.124 1.00 97.38 270 ALA A CA 1
ATOM 2153 C C . ALA A 1 270 ? 10.256 -1.680 -4.959 1.00 97.38 270 ALA A C 1
ATOM 2155 O O . ALA A 1 270 ? 10.213 -0.474 -5.180 1.00 97.38 270 ALA A O 1
ATOM 2156 N N . SER A 1 271 ? 10.395 -2.168 -3.727 1.00 97.38 271 SER A N 1
ATOM 2157 C CA . SER A 1 271 ? 10.644 -1.369 -2.527 1.00 97.38 271 SER A CA 1
ATOM 2158 C C . SER A 1 271 ? 11.505 -2.165 -1.556 1.00 97.38 271 SER A C 1
ATOM 2160 O O . SER A 1 271 ? 11.441 -3.393 -1.537 1.00 97.38 271 SER A O 1
ATOM 2162 N N . GLU A 1 272 ? 12.286 -1.485 -0.723 1.00 95.38 272 GLU A N 1
ATOM 2163 C CA . GLU A 1 272 ? 13.013 -2.132 0.374 1.00 95.38 272 GLU A CA 1
ATOM 2164 C C . GLU A 1 272 ? 12.090 -2.545 1.537 1.00 95.38 272 GLU A C 1
ATOM 2166 O O . GLU A 1 272 ? 12.484 -3.356 2.377 1.00 95.38 272 GLU A O 1
ATOM 2171 N N . HIS A 1 273 ? 10.845 -2.057 1.537 1.00 97.12 273 HIS A N 1
ATOM 2172 C CA . HIS A 1 273 ? 9.794 -2.455 2.467 1.00 97.12 273 HIS A CA 1
ATOM 2173 C C . HIS A 1 273 ? 8.928 -3.583 1.893 1.00 97.12 273 HIS A C 1
ATOM 2175 O O . HIS A 1 273 ? 8.628 -3.641 0.697 1.00 97.12 273 HIS A O 1
ATOM 2181 N N . CYS A 1 274 ? 8.467 -4.455 2.777 1.00 97.88 274 CYS A N 1
ATOM 2182 C CA . CYS A 1 274 ? 7.409 -5.421 2.561 1.00 97.88 274 CYS A CA 1
ATOM 2183 C C . CYS A 1 274 ? 6.053 -4.752 2.808 1.00 97.88 274 CYS A C 1
ATOM 2185 O O . CYS A 1 274 ? 5.895 -4.075 3.825 1.00 97.88 274 CYS A O 1
ATOM 2187 N N . PRO A 1 275 ? 5.040 -5.024 1.971 1.00 98.31 275 PRO A N 1
ATOM 2188 C CA . PRO A 1 275 ? 3.670 -4.710 2.327 1.00 98.31 275 PRO A CA 1
ATOM 2189 C C . PRO A 1 275 ? 3.264 -5.478 3.586 1.00 98.31 275 PRO A C 1
ATOM 2191 O O . PRO A 1 275 ? 3.528 -6.680 3.713 1.00 98.31 275 PRO A O 1
ATOM 2194 N N . ILE A 1 276 ? 2.556 -4.801 4.479 1.00 98.25 276 ILE A N 1
ATOM 2195 C CA . ILE A 1 276 ? 1.846 -5.421 5.598 1.00 98.25 276 ILE A CA 1
ATOM 2196 C C . ILE A 1 276 ? 0.351 -5.268 5.396 1.00 98.25 276 ILE A C 1
ATOM 2198 O O . ILE A 1 276 ? -0.089 -4.310 4.764 1.00 98.25 276 ILE A O 1
ATOM 2202 N N . TRP A 1 277 ? -0.435 -6.189 5.935 1.00 98.19 277 TRP A N 1
ATOM 2203 C CA . TRP A 1 277 ? -1.880 -6.147 5.767 1.00 98.19 277 TRP A CA 1
ATOM 2204 C C . TRP A 1 277 ? -2.627 -6.798 6.924 1.00 98.19 277 TRP A C 1
ATOM 2206 O O . TRP A 1 277 ? -2.075 -7.616 7.664 1.00 98.19 277 TRP A O 1
ATOM 2216 N N . CYS A 1 278 ? -3.896 -6.433 7.059 1.00 96.94 278 CYS A N 1
ATOM 2217 C CA . CYS A 1 278 ? -4.866 -7.091 7.920 1.00 96.94 278 CYS A CA 1
ATOM 2218 C C . CYS A 1 278 ? -6.211 -7.232 7.203 1.00 96.94 278 CYS A C 1
ATOM 2220 O O . CYS A 1 278 ? -6.498 -6.524 6.233 1.00 96.94 278 CYS A O 1
ATOM 2222 N N . GLU A 1 279 ? -7.029 -8.164 7.675 1.00 95.50 279 GLU A N 1
ATOM 2223 C CA . GLU A 1 279 ? -8.363 -8.408 7.141 1.00 95.50 279 GLU A CA 1
ATOM 2224 C C . GLU A 1 279 ? -9.442 -7.936 8.115 1.00 95.50 279 GLU A C 1
ATOM 2226 O O . GLU A 1 279 ? -9.424 -8.276 9.305 1.00 95.50 279 GLU A O 1
ATOM 2231 N N . LEU A 1 280 ? -10.378 -7.144 7.593 1.00 94.06 280 LEU A N 1
ATOM 2232 C CA . LEU A 1 280 ? -11.457 -6.520 8.346 1.00 94.06 280 LEU A CA 1
ATOM 2233 C C . LEU A 1 280 ? -12.815 -6.935 7.777 1.00 94.06 280 LEU A C 1
ATOM 2235 O O . LEU A 1 280 ? -13.028 -6.867 6.567 1.00 94.06 280 LEU A O 1
ATOM 2239 N N . TYR A 1 281 ? -13.743 -7.297 8.656 1.00 92.31 281 TYR A N 1
ATOM 2240 C CA . TYR A 1 281 ? -15.156 -7.449 8.335 1.00 92.31 281 TYR A CA 1
ATOM 2241 C C . TYR A 1 281 ? -15.773 -6.101 7.964 1.00 92.31 281 TYR A C 1
ATOM 2243 O O . TYR A 1 281 ? -15.481 -5.079 8.595 1.00 92.31 281 TYR A O 1
ATOM 2251 N N . VAL A 1 282 ? -16.662 -6.115 6.973 1.00 86.12 282 VAL A N 1
ATOM 2252 C CA . VAL A 1 282 ? -17.441 -4.946 6.537 1.00 86.12 282 VAL A CA 1
ATOM 2253 C C . VAL A 1 282 ? -18.846 -5.023 7.097 1.00 86.12 282 VAL A C 1
ATOM 2255 O O . VAL A 1 282 ? -19.570 -5.982 6.766 1.00 86.12 282 VAL A O 1
#

Sequence (282 aa):
MQSNGYTPINDIFELLSSFSQRPIVEEVF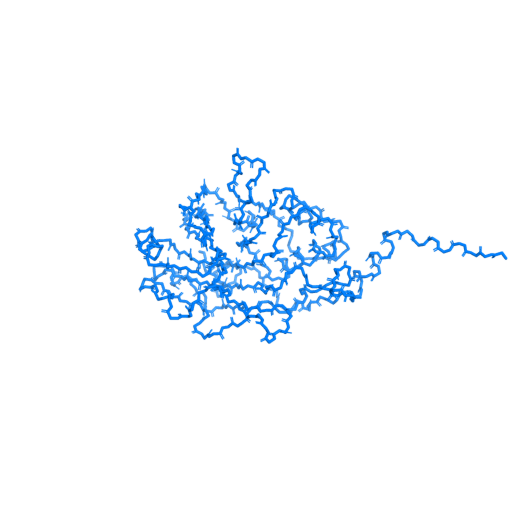DNAADGHQVLRLASWNLHSMNEEKSDNPGVREVICRTLLENRFSLVAVQEVESIAALEKLILELNYPKLRKVVEWRGKCHHWKYGTLASLSDSQKIGCAFIYDSQSGLNIEDIKMLPHEDNLVSSLAKFTIGASTVTILNIHYTKEGKIQEYIKLIQNMKPDIILGDFTKLQDTELELEDFTRIFSKPTFTNSINSNVVQFRDNIFLNKCVLSKYSGISGVVRQGLEHLAIPRGWSWGGPASEHCPIWCELYV

pLDDT: mean 88.14, std 12.38, range [38.59, 98.69]

InterPro domains:
  IPR036691 Endonuclease/exonuclease/phosphatase superfamily [G3DSA:3.60.10.10] (39-280)
  IPR036691 Endonuclease/exonuclease/phosphatase superfamily [SSF56219] (38-282)
  IPR051675 Endonuclease/exonuclease/phosphatase family domain-containing protein 1 [PTHR21180] (27-188)

Solvent-accessible surface area (backbone atoms only — not comparable to full-atom values): 15615 Å² total; per-residue (Å²): 133,86,78,81,83,77,71,53,73,65,58,54,50,53,50,35,54,72,71,32,64,67,68,82,77,82,74,86,79,80,48,59,54,97,90,37,47,39,42,28,42,33,29,32,50,35,64,64,33,24,52,74,57,47,66,36,63,36,32,42,42,29,53,47,40,49,41,60,70,70,54,50,35,32,35,37,34,25,39,32,45,36,69,68,22,52,50,54,45,39,44,40,63,61,57,52,76,50,67,72,50,55,69,55,81,65,87,88,62,47,55,46,74,51,64,68,81,61,96,45,100,84,52,60,57,32,40,38,36,40,33,24,42,75,74,44,43,43,80,78,47,71,42,72,53,89,75,48,103,28,39,42,41,30,40,32,35,32,36,48,80,96,45,75,49,35,41,32,37,38,34,45,78,37,71,68,89,55,67,67,56,51,52,49,47,68,72,66,57,53,42,30,39,33,27,42,44,49,46,53,60,83,86,75,69,79,49,94,64,45,45,60,71,68,79,56,96,53,73,25,49,52,56,99,53,96,85,62,72,39,32,56,50,45,30,34,18,62,89,50,45,83,32,50,70,82,50,66,52,70,54,76,66,34,49,42,20,48,69,25,69,40,87,96,43,64,50,11,53,55,24,64,42,27,40,34,38,38,34,32,53,110

Foldseek 3Di:
DDDPPPDDPVNVLLVLQVPQDFDDLPDPCPCDDPNFGKAKEKEEELAQQDDVLLVQVLLLLLVLCVCLSVVHQKYKYFNAFDPVSVVSSQCCLQPNDRDNSVVDPDDRFNKDKDFDDPPDP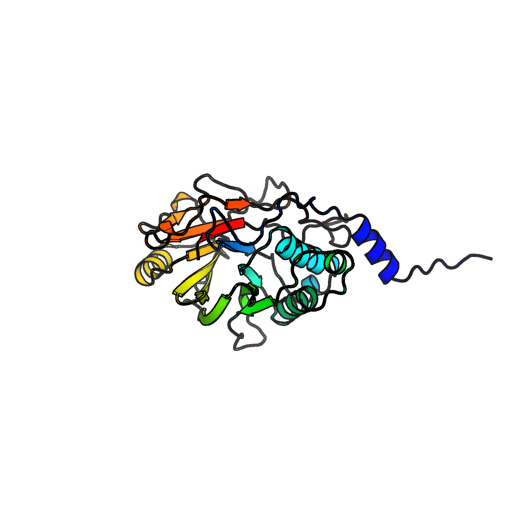HDGRGIIMIGTCVQVKDWPDKDWDPDDPQKTKIWTWIDRPPDIFIEIEIDGNAADDCVVVLVVCLVVVGQKYWYWPQRDDPVNPDRPQKDKLCPDQDFFFLDDDPPGTTGITMIGGPVQVVFFPNDKDWDRGSQWTQSDDDPPHGTDGSHRGTMIITMTGD

Nearest PDB structures (foldseek):
  8j2f-assembly1_B  TM=5.863E-01  e=3.298E-09  Homo sapiens
  7a0v-assembly1_C  TM=5.086E-01  e=2.002E-08  Homo sapiens
  6dlg-assembly1_A  TM=5.213E-01  e=3.049E-08  Mus musculus
  6srr-assembly2_A  TM=5.302E-01  e=1.455E-07  Homo sapiens
  4a9c-assembly2_B  TM=4.962E-01  e=2.353E-07  Homo sapiens